Protein AF-A0A7U9XB06-F1 (afdb_monomer)

Secondary structure (DSSP, 8-state):
----THHHHHHHHHHHHHHHHHHHHHHHHHTT-HHHHHHHHHHHHHHHHHHHHHHHTHHHHHHHHHHHHHTTTPPP-------PPPTTHHHHHHHHHHHHHHHHH-TT------HHHHHHHHT-TTTTTTS----HHHHHHHTTS-----HHHHHHHHHHHHHHHIIIIIIIHHHHHHHHHHHT-TTT--THHHHHHHHHHHHHHHHHHHHHHHHHHHHHHHTT--PPP--S-GGG-SSHHHHHHHSSHHHHHHHIIIIITTTTTTSS-HHHHHHHHHHHHHHHHHHH-SSHHHHHHHHHHHHHHHHHTS-------------------

Radius of gyration: 22.52 Å; Cα contacts (8 Å, |Δi|>4): 362; chains: 1; bounding box: 65×64×56 Å

Mean predicted aligned error: 9.54 Å

Nearest PDB structures (foldseek):
  6bug-assembly1_C  TM=6.883E-01  e=8.001E-12  Streptococcus thermophilus
  7q6z-assembly1_A  TM=7.048E-01  e=6.293E-07  Homo sapiens
  7mhz-assembly1_A  TM=7.142E-01  e=4.211E-06  Homo sapiens
  7urf-assembly1_A  TM=6.067E-01  e=1.733E-05  Homo sapiens
  7q1u-assembly1_A  TM=5.828E-01  e=2.161E-05  Homo sapiens

Structure (mmCIF, N/CA/C/O backbone):
data_AF-A0A7U9XB06-F1
#
_entry.id   AF-A0A7U9XB06-F1
#
loop_
_atom_site.group_PDB
_atom_site.id
_atom_site.type_symbol
_atom_site.label_atom_id
_atom_site.label_alt_id
_atom_site.label_comp_id
_atom_site.label_asym_id
_atom_site.label_entity_id
_atom_site.label_seq_id
_atom_site.pdbx_PDB_ins_code
_atom_site.Cartn_x
_atom_site.Cartn_y
_atom_site.Cartn_z
_atom_site.occupancy
_atom_site.B_iso_or_equiv
_atom_site.auth_seq_id
_atom_site.auth_comp_id
_atom_site.auth_asym_id
_atom_site.auth_atom_id
_atom_site.pdbx_PDB_model_num
ATOM 1 N N . MET A 1 1 ? 8.109 -19.282 -7.277 1.00 36.97 1 MET A N 1
ATOM 2 C CA . MET A 1 1 ? 7.197 -18.810 -6.211 1.00 36.97 1 MET A CA 1
ATOM 3 C C . MET A 1 1 ? 6.593 -20.029 -5.532 1.00 36.97 1 MET A C 1
ATOM 5 O O . MET A 1 1 ? 5.581 -20.539 -5.990 1.00 36.97 1 MET A O 1
ATOM 9 N N . SER A 1 2 ? 7.250 -20.562 -4.506 1.00 36.69 2 SER A N 1
ATOM 10 C CA . SER A 1 2 ? 6.670 -21.624 -3.685 1.00 36.69 2 SER A CA 1
ATOM 11 C C . SER A 1 2 ? 5.747 -20.981 -2.652 1.00 36.69 2 SER A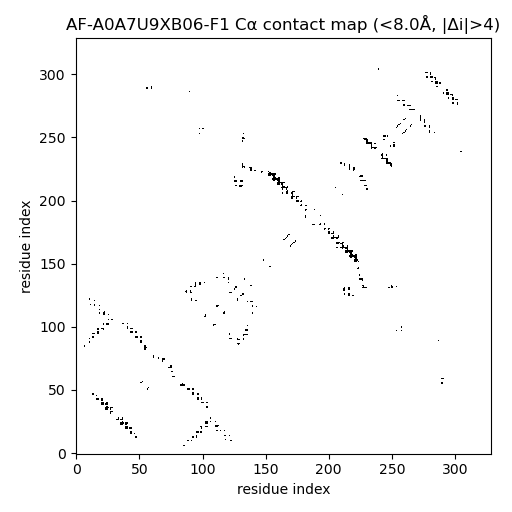 C 1
ATOM 13 O O . SER A 1 2 ? 6.157 -20.112 -1.883 1.00 36.69 2 SER A O 1
ATOM 15 N N . TRP A 1 3 ? 4.476 -21.380 -2.658 1.00 53.97 3 TRP A N 1
ATOM 16 C CA . TRP A 1 3 ? 3.570 -21.099 -1.552 1.00 53.97 3 TRP A CA 1
ATOM 17 C C . TRP A 1 3 ? 4.154 -21.753 -0.305 1.00 53.97 3 TRP A C 1
ATOM 19 O O . TRP A 1 3 ? 4.219 -22.976 -0.224 1.00 53.97 3 TRP A O 1
ATOM 29 N N . ASN A 1 4 ? 4.623 -20.946 0.643 1.00 67.56 4 ASN A N 1
ATOM 30 C CA . ASN A 1 4 ? 5.075 -21.449 1.929 1.00 67.56 4 ASN A CA 1
ATOM 31 C C . ASN A 1 4 ? 3.940 -21.243 2.942 1.00 67.56 4 ASN A C 1
ATOM 33 O O . ASN A 1 4 ? 3.665 -20.095 3.312 1.00 67.56 4 ASN A O 1
ATOM 37 N N . PRO A 1 5 ? 3.288 -22.321 3.417 1.00 73.00 5 PRO A N 1
ATOM 38 C CA . PRO A 1 5 ? 2.213 -22.235 4.405 1.00 73.00 5 PRO A CA 1
ATOM 39 C C . PRO A 1 5 ? 2.625 -21.473 5.668 1.00 73.00 5 PRO A C 1
ATOM 41 O O . PRO A 1 5 ? 1.781 -20.882 6.338 1.00 73.00 5 PRO A O 1
ATOM 44 N N . LYS A 1 6 ? 3.934 -21.410 5.962 1.00 76.69 6 LYS A N 1
ATOM 45 C CA . LYS A 1 6 ? 4.477 -20.657 7.096 1.00 76.69 6 LYS A CA 1
ATOM 46 C C . LYS A 1 6 ? 4.100 -19.168 7.061 1.00 76.69 6 LYS A C 1
ATOM 48 O O . LYS A 1 6 ? 3.916 -18.573 8.118 1.00 76.69 6 LYS A O 1
ATOM 53 N N . TYR A 1 7 ? 3.908 -18.567 5.882 1.00 79.88 7 TYR A N 1
ATOM 54 C CA . TYR A 1 7 ? 3.526 -17.152 5.772 1.00 79.88 7 TYR A CA 1
ATOM 55 C C . TYR A 1 7 ? 2.066 -16.870 6.131 1.00 79.88 7 TYR A C 1
ATOM 57 O O . TYR A 1 7 ? 1.737 -15.736 6.474 1.00 79.88 7 TYR A O 1
ATOM 65 N N . ILE A 1 8 ? 1.201 -17.888 6.137 1.00 83.56 8 ILE A N 1
ATOM 66 C CA . ILE A 1 8 ? -0.176 -17.738 6.621 1.00 83.56 8 ILE A CA 1
ATOM 67 C C . ILE A 1 8 ? -0.163 -17.379 8.108 1.00 83.56 8 ILE A C 1
ATOM 69 O O . ILE A 1 8 ? -0.910 -16.498 8.525 1.00 83.56 8 ILE A O 1
ATOM 73 N N . PHE A 1 9 ? 0.736 -17.978 8.900 1.00 87.06 9 PHE A N 1
ATOM 74 C CA . PHE A 1 9 ? 0.886 -17.632 10.316 1.00 87.06 9 PHE A CA 1
ATOM 75 C C . PHE A 1 9 ? 1.311 -16.180 10.516 1.00 87.06 9 PHE A C 1
ATOM 77 O O . PHE A 1 9 ? 0.881 -15.546 11.477 1.00 87.06 9 PHE A O 1
ATOM 84 N N . LEU A 1 10 ? 2.107 -15.627 9.599 1.00 87.88 10 LEU A N 1
ATOM 85 C CA . LEU A 1 10 ? 2.522 -14.231 9.662 1.00 87.88 10 LEU A CA 1
ATOM 86 C C . LEU A 1 10 ? 1.336 -13.286 9.449 1.00 87.88 10 LEU A C 1
ATOM 88 O O . LEU A 1 10 ? 1.111 -12.378 10.249 1.00 87.88 10 LEU A O 1
ATOM 92 N N . ILE A 1 11 ? 0.547 -13.540 8.404 1.00 90.06 11 ILE A N 1
ATOM 93 C CA . ILE A 1 11 ? -0.662 -12.766 8.111 1.00 90.06 11 ILE A CA 1
ATOM 94 C C . ILE A 1 11 ? -1.663 -12.904 9.261 1.00 90.06 11 ILE A C 1
ATOM 96 O O . ILE A 1 11 ? -2.192 -11.904 9.738 1.00 90.06 11 ILE A O 1
ATOM 100 N N . LEU A 1 12 ? -1.875 -14.124 9.762 1.00 92.44 12 LEU A N 1
ATOM 101 C CA . LEU A 1 12 ? -2.761 -14.392 10.891 1.00 92.44 12 LEU A CA 1
ATOM 102 C C . LEU A 1 12 ? -2.309 -13.656 12.158 1.00 92.44 12 LEU A C 1
ATOM 104 O O . LEU A 1 12 ? -3.141 -13.090 12.861 1.00 92.44 12 LEU A O 1
ATOM 108 N N . THR A 1 13 ? -1.002 -13.602 12.420 1.00 92.88 13 THR A N 1
ATOM 109 C CA . THR A 1 13 ? -0.436 -12.843 13.543 1.00 92.88 13 THR A CA 1
ATOM 110 C C . THR A 1 13 ? -0.746 -11.355 13.398 1.00 92.88 13 THR A C 1
ATOM 112 O O . THR A 1 13 ? -1.255 -10.747 14.340 1.00 92.88 13 THR A O 1
ATOM 115 N N . THR A 1 14 ? -0.533 -10.775 12.211 1.00 93.56 14 THR A N 1
ATOM 116 C CA . THR A 1 14 ? -0.934 -9.389 11.922 1.00 93.56 14 THR A CA 1
ATOM 117 C C . THR A 1 14 ? -2.432 -9.183 12.159 1.00 93.56 14 THR A C 1
ATOM 119 O O . THR A 1 14 ? -2.784 -8.252 12.878 1.00 93.56 14 THR A O 1
ATOM 122 N N . ILE A 1 15 ? -3.294 -10.070 11.643 1.00 95.19 15 ILE A N 1
ATOM 123 C CA . ILE A 1 15 ? -4.757 -10.011 11.810 1.00 95.19 15 ILE A CA 1
ATOM 124 C C . ILE A 1 15 ? -5.145 -10.028 13.288 1.00 95.19 15 ILE A C 1
ATOM 126 O O . ILE A 1 15 ? -5.926 -9.190 13.726 1.00 95.19 15 ILE A O 1
ATOM 130 N N . ILE A 1 16 ? -4.606 -10.967 14.067 1.00 95.94 16 ILE A N 1
ATOM 131 C CA . ILE A 1 16 ? -4.893 -11.113 15.498 1.00 95.94 16 ILE A CA 1
ATOM 132 C C . ILE A 1 16 ? -4.507 -9.834 16.242 1.00 95.94 16 ILE A C 1
ATOM 134 O O . ILE A 1 16 ? -5.328 -9.271 16.969 1.00 95.94 16 ILE A O 1
ATOM 138 N N . ILE A 1 17 ? -3.282 -9.345 16.025 1.00 95.56 17 ILE A N 1
ATOM 139 C CA . ILE A 1 17 ? -2.772 -8.139 16.683 1.00 95.56 17 ILE A CA 1
ATOM 140 C C . ILE A 1 17 ? -3.684 -6.950 16.380 1.00 95.56 17 ILE A C 1
ATOM 142 O O . ILE A 1 17 ? -4.151 -6.278 17.297 1.00 95.56 17 ILE A O 1
ATOM 146 N N . THR A 1 18 ? -3.966 -6.675 15.108 1.00 95.75 18 THR A N 1
ATOM 147 C CA . THR A 1 18 ? -4.733 -5.483 14.732 1.00 95.75 18 THR A CA 1
ATOM 148 C C . THR A 1 18 ? -6.216 -5.591 15.070 1.00 95.75 18 THR A C 1
ATOM 150 O O . THR A 1 18 ? -6.811 -4.589 15.469 1.00 95.75 18 THR A O 1
ATOM 153 N N . TYR A 1 19 ? -6.804 -6.788 15.014 1.00 96.06 19 TYR A N 1
ATOM 154 C CA . TYR A 1 19 ? -8.179 -7.039 15.443 1.00 96.06 19 TYR A CA 1
ATOM 155 C C . TYR A 1 19 ? -8.371 -6.748 16.937 1.00 96.06 19 TYR A C 1
ATOM 157 O O . TYR A 1 19 ? -9.217 -5.932 17.320 1.00 96.06 19 TYR A O 1
ATOM 165 N N . PHE A 1 20 ? -7.549 -7.362 17.796 1.00 96.12 20 PHE A N 1
ATOM 166 C CA . PHE A 1 20 ? -7.655 -7.160 19.240 1.00 96.12 20 PHE A CA 1
ATOM 167 C C . PHE A 1 20 ? -7.281 -5.736 19.646 1.00 96.12 20 PHE A C 1
ATOM 169 O O . PHE A 1 20 ? -7.958 -5.154 20.498 1.00 96.12 20 PHE A O 1
ATOM 176 N N . SER A 1 21 ? -6.277 -5.129 19.006 1.00 94.81 21 SER A N 1
ATOM 177 C CA . SER A 1 21 ? -5.962 -3.717 19.224 1.00 94.81 21 SER A CA 1
ATOM 178 C C . SER A 1 21 ? -7.114 -2.799 18.817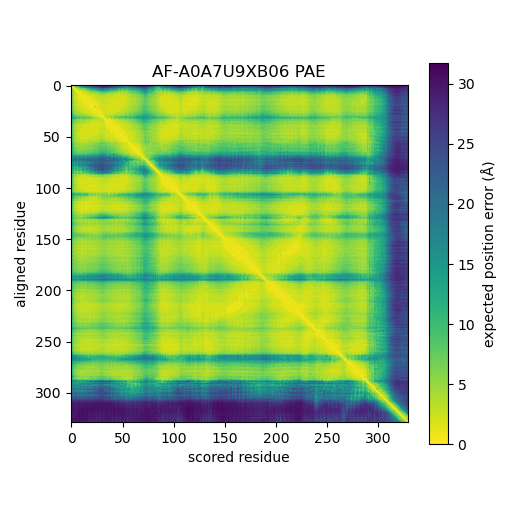 1.00 94.81 21 SER A C 1
ATOM 180 O O . SER A 1 21 ? -7.431 -1.886 19.573 1.00 94.81 21 SER A O 1
ATOM 182 N N . GLY A 1 22 ? -7.799 -3.051 17.696 1.00 93.44 22 GLY A N 1
ATOM 183 C CA . GLY A 1 22 ? -8.980 -2.280 17.290 1.00 93.44 22 GLY A CA 1
ATOM 184 C C . GLY A 1 22 ? -10.105 -2.340 18.328 1.00 93.44 22 GLY A C 1
ATOM 185 O O . GLY A 1 22 ? -10.657 -1.311 18.728 1.00 93.44 22 GLY A O 1
ATOM 186 N N . ILE A 1 23 ? -10.392 -3.533 18.856 1.00 94.31 23 ILE A N 1
ATOM 187 C CA . ILE A 1 23 ? -11.367 -3.715 19.942 1.00 94.31 23 ILE A CA 1
ATOM 188 C C . ILE A 1 23 ? -10.913 -3.008 21.228 1.00 94.31 23 ILE A C 1
ATOM 190 O O . ILE A 1 23 ? -11.734 -2.365 21.890 1.00 94.31 23 ILE A O 1
ATOM 194 N N . GLY A 1 24 ? -9.630 -3.114 21.583 1.00 93.44 24 GLY A N 1
ATOM 195 C CA . GLY A 1 24 ? -9.039 -2.463 22.753 1.00 93.44 24 GLY A CA 1
ATOM 196 C C . GLY A 1 24 ? -9.155 -0.941 22.686 1.00 93.44 24 GLY A C 1
ATOM 197 O O . GLY A 1 24 ? -9.645 -0.319 23.627 1.00 93.44 24 GLY A O 1
ATOM 198 N N . ILE A 1 25 ? -8.822 -0.349 21.536 1.00 93.44 25 ILE A N 1
ATOM 199 C CA . ILE A 1 25 ? -8.966 1.091 21.287 1.00 93.44 25 ILE A CA 1
ATOM 200 C C . ILE A 1 25 ? -10.439 1.512 21.386 1.00 93.44 25 ILE A C 1
ATOM 202 O O . ILE A 1 25 ? -10.746 2.506 22.037 1.00 93.44 25 ILE A O 1
ATOM 206 N N . SER A 1 26 ? -11.369 0.735 20.817 1.00 92.94 26 SER A N 1
ATOM 207 C CA . SER A 1 26 ? -12.813 1.004 20.925 1.00 92.94 26 SER A CA 1
ATOM 208 C C . SER A 1 26 ? -13.306 1.019 22.374 1.00 92.94 26 SER A C 1
ATOM 210 O O . SER A 1 26 ? -14.099 1.877 22.758 1.00 92.94 26 SER A O 1
ATOM 212 N N . LYS A 1 27 ? -12.844 0.072 23.201 1.00 92.25 27 LYS A N 1
ATOM 213 C CA . LYS A 1 27 ? -13.183 0.036 24.632 1.00 92.25 27 LYS A CA 1
ATOM 214 C C . LYS A 1 27 ? -12.579 1.231 25.375 1.00 92.25 27 LYS A C 1
ATOM 216 O O . LYS A 1 27 ? -13.272 1.834 26.189 1.00 92.25 27 LYS A O 1
ATOM 221 N N . ALA A 1 28 ? -11.334 1.590 25.071 1.00 91.44 28 ALA A N 1
ATOM 222 C CA . ALA A 1 28 ? -10.660 2.740 25.668 1.00 91.44 28 ALA A CA 1
ATOM 223 C C . ALA A 1 28 ? -11.357 4.068 25.325 1.00 91.44 28 ALA A C 1
ATOM 225 O O . ALA A 1 28 ? -11.505 4.913 26.205 1.00 91.44 28 ALA A O 1
ATOM 226 N N . HIS A 1 29 ? -11.860 4.216 24.091 1.00 89.00 29 HIS A N 1
ATOM 227 C CA . HIS A 1 29 ? -12.702 5.350 23.685 1.00 89.00 29 HIS A CA 1
ATOM 228 C C . HIS A 1 29 ? -13.964 5.453 24.542 1.00 89.00 29 HIS A C 1
ATOM 230 O O . HIS A 1 29 ? -14.222 6.504 25.116 1.00 89.00 29 HIS A O 1
ATOM 236 N N . LYS A 1 30 ? -14.702 4.348 24.721 1.00 88.31 30 LYS A N 1
ATOM 237 C CA . LYS A 1 30 ? -15.910 4.330 25.570 1.00 88.31 30 LYS A CA 1
ATOM 238 C C . LYS A 1 30 ? -15.631 4.687 27.033 1.00 88.31 30 LYS A C 1
ATOM 240 O O . LYS A 1 30 ? -16.496 5.246 27.692 1.00 88.31 30 LYS A O 1
ATOM 245 N N . LYS A 1 31 ? -14.441 4.354 27.538 1.00 88.81 31 LYS A N 1
ATOM 246 C CA . LYS A 1 31 ? -13.997 4.701 28.897 1.00 88.81 31 LYS A CA 1
ATOM 247 C C . LYS A 1 31 ? -13.419 6.119 29.017 1.00 88.81 31 LYS A C 1
ATOM 249 O O . LYS A 1 31 ? -13.115 6.539 30.127 1.00 88.81 31 LYS A O 1
ATOM 254 N N . GLY A 1 32 ? -13.170 6.818 27.908 1.00 88.25 32 GLY A N 1
ATOM 255 C CA . GLY A 1 32 ? -12.439 8.091 27.903 1.00 88.25 32 GLY A CA 1
ATOM 256 C C . GLY A 1 32 ? -10.952 7.978 28.281 1.00 88.25 32 GLY A C 1
ATOM 257 O O . GLY A 1 32 ? -10.307 8.990 28.555 1.00 88.25 32 GLY A O 1
ATOM 258 N N . SER A 1 33 ? -10.371 6.770 28.302 1.00 90.25 33 SER A N 1
ATOM 259 C CA . SER A 1 33 ? -8.979 6.562 28.724 1.00 90.25 33 SER A CA 1
ATOM 260 C C . SER A 1 33 ? -8.003 6.798 27.571 1.00 90.25 33 SER A C 1
ATOM 262 O O . SER A 1 33 ? -7.774 5.935 26.717 1.00 90.25 33 SER A O 1
ATOM 264 N N . ILE A 1 34 ? -7.370 7.974 27.563 1.00 90.50 34 ILE A N 1
ATOM 265 C CA . ILE A 1 34 ? -6.365 8.332 26.553 1.00 90.50 34 ILE A CA 1
ATOM 266 C C . ILE A 1 34 ? -5.111 7.447 26.621 1.00 90.50 34 ILE A C 1
ATOM 268 O O . ILE A 1 34 ? -4.485 7.188 25.591 1.00 90.50 34 ILE A O 1
ATOM 272 N N . ILE A 1 35 ? -4.746 6.972 27.817 1.00 92.00 35 ILE A N 1
ATOM 273 C CA . ILE A 1 35 ? -3.549 6.152 28.047 1.00 92.00 35 ILE A CA 1
ATOM 274 C C . ILE A 1 35 ? -3.748 4.764 27.439 1.00 92.00 35 ILE A C 1
ATOM 276 O O . ILE A 1 35 ? -2.928 4.343 26.625 1.00 92.00 35 ILE A O 1
ATOM 280 N N . GLU A 1 36 ? -4.864 4.094 27.751 1.00 91.50 36 GLU A N 1
ATOM 281 C CA . GLU A 1 36 ? -5.193 2.779 27.180 1.00 91.50 36 GLU A CA 1
ATOM 282 C C . GLU A 1 36 ? -5.272 2.855 25.649 1.00 91.50 36 GLU A C 1
ATOM 284 O O . GLU A 1 36 ? -4.692 2.031 24.941 1.00 91.50 36 GLU A O 1
ATOM 289 N N . LYS A 1 37 ? -5.922 3.899 25.121 1.00 91.81 37 LYS A N 1
ATOM 290 C CA . LYS A 1 37 ? -6.037 4.136 23.678 1.00 91.81 37 LYS A CA 1
ATOM 291 C C . LYS A 1 37 ? -4.666 4.263 23.004 1.00 91.81 37 LYS A C 1
ATOM 293 O O . LYS A 1 37 ? -4.428 3.637 21.969 1.00 91.81 37 LYS A O 1
ATOM 298 N N . LYS A 1 38 ? -3.758 5.060 23.577 1.00 92.31 38 LYS A N 1
ATOM 299 C CA . LYS A 1 38 ? -2.386 5.209 23.065 1.00 92.31 38 LYS A CA 1
ATOM 300 C C . LYS A 1 38 ? -1.597 3.913 23.182 1.00 92.31 38 LYS A C 1
ATOM 302 O O . LYS A 1 38 ? -0.876 3.582 22.245 1.00 92.31 38 LYS A O 1
ATOM 307 N N . PHE A 1 39 ? -1.747 3.183 24.283 1.00 94.38 39 PHE A N 1
ATOM 308 C CA . PHE A 1 39 ? -1.071 1.910 24.500 1.00 94.38 39 PHE A CA 1
ATOM 309 C C . PHE A 1 39 ? -1.448 0.889 23.421 1.00 94.38 39 PHE A C 1
ATOM 311 O O . PHE A 1 39 ? -0.570 0.436 22.690 1.00 94.38 39 PHE A O 1
ATOM 318 N N . PHE A 1 40 ? -2.743 0.608 23.230 1.00 94.44 40 PHE A N 1
ATOM 319 C CA . PHE A 1 40 ? -3.191 -0.368 22.229 1.00 94.44 40 PHE A CA 1
ATOM 320 C C . PHE A 1 40 ? -2.781 0.013 20.803 1.00 94.44 40 PHE A C 1
ATOM 322 O O . PHE A 1 40 ? -2.340 -0.850 20.044 1.00 94.44 40 PHE A O 1
ATOM 329 N N . ALA A 1 41 ? -2.880 1.296 20.440 1.00 93.38 41 ALA A N 1
ATOM 330 C CA . ALA A 1 41 ? -2.442 1.762 19.127 1.00 93.38 41 ALA A CA 1
ATOM 331 C C . ALA A 1 41 ? -0.923 1.631 18.949 1.00 93.38 41 ALA A C 1
ATOM 333 O O . ALA A 1 41 ? -0.469 1.145 17.915 1.00 93.38 41 ALA A O 1
ATOM 334 N N . THR A 1 42 ? -0.137 2.017 19.957 1.00 93.88 42 THR A N 1
ATOM 335 C CA . THR A 1 42 ? 1.332 1.961 19.894 1.00 93.88 42 THR A CA 1
ATOM 336 C C . THR A 1 42 ? 1.819 0.526 19.802 1.00 93.88 42 THR A C 1
ATOM 338 O O . THR A 1 42 ? 2.637 0.230 18.941 1.00 93.88 42 THR A O 1
ATOM 341 N N . VAL A 1 43 ? 1.274 -0.376 20.622 1.00 94.69 43 VAL A N 1
ATOM 342 C CA . VAL A 1 43 ? 1.604 -1.809 20.584 1.00 94.69 43 VAL A CA 1
ATOM 343 C C . VAL A 1 43 ? 1.267 -2.405 19.216 1.00 94.69 43 VAL A C 1
ATOM 345 O O . VAL A 1 43 ? 2.108 -3.063 18.612 1.00 94.69 43 VAL A O 1
ATOM 348 N N . SER A 1 44 ? 0.076 -2.119 18.681 1.00 95.19 44 SER A N 1
ATOM 349 C CA . SER A 1 44 ? -0.343 -2.601 17.359 1.00 95.19 44 SER A CA 1
ATOM 350 C C . SER A 1 44 ? 0.595 -2.143 16.243 1.00 95.19 44 SER A C 1
ATOM 352 O O . SER A 1 44 ? 1.022 -2.948 15.413 1.00 95.19 44 SER A O 1
ATOM 354 N N . ILE A 1 45 ? 0.935 -0.849 16.234 1.00 94.25 45 ILE A N 1
ATOM 355 C CA . ILE A 1 45 ? 1.831 -0.257 15.240 1.00 94.25 45 ILE A CA 1
ATOM 356 C C . ILE A 1 45 ? 3.242 -0.829 15.398 1.00 94.25 45 ILE A C 1
ATOM 358 O O . ILE A 1 45 ? 3.835 -1.253 14.410 1.00 94.25 45 ILE A O 1
ATOM 362 N N . ALA A 1 46 ? 3.762 -0.889 16.625 1.00 94.69 46 ALA A N 1
ATOM 363 C CA . ALA A 1 46 ? 5.106 -1.373 16.913 1.00 94.69 46 ALA A CA 1
ATOM 364 C C . ALA A 1 46 ? 5.290 -2.834 16.489 1.00 94.69 46 ALA A C 1
ATOM 366 O O . ALA A 1 46 ? 6.254 -3.134 15.795 1.00 94.69 46 ALA A O 1
ATOM 367 N N . LEU A 1 47 ? 4.353 -3.725 16.829 1.00 94.50 47 LEU A N 1
ATOM 368 C CA . LEU A 1 47 ? 4.448 -5.141 16.465 1.00 94.50 47 LEU A CA 1
ATOM 369 C C . LEU A 1 47 ? 4.369 -5.357 14.947 1.00 94.50 47 LEU A C 1
ATOM 371 O O . LEU A 1 47 ? 5.157 -6.117 14.391 1.00 94.50 47 LEU A O 1
ATOM 375 N N . ASN A 1 48 ? 3.472 -4.654 14.250 1.00 93.69 48 ASN A N 1
ATOM 376 C CA . ASN A 1 48 ? 3.365 -4.769 12.792 1.00 93.69 48 ASN A CA 1
ATOM 377 C C . ASN A 1 48 ? 4.585 -4.195 12.062 1.00 93.69 48 ASN A C 1
ATOM 379 O O . ASN A 1 48 ? 5.047 -4.779 11.083 1.00 93.69 48 ASN A O 1
ATOM 383 N N . LEU A 1 49 ? 5.128 -3.072 12.539 1.00 91.88 49 LEU A N 1
ATOM 384 C CA . LEU A 1 49 ? 6.361 -2.510 11.990 1.00 91.88 49 LEU A CA 1
ATOM 385 C C . LEU A 1 49 ? 7.582 -3.369 12.323 1.00 91.88 49 LEU A C 1
ATOM 387 O O . LEU A 1 49 ? 8.477 -3.459 11.492 1.00 91.88 49 LEU A O 1
ATOM 391 N N . MET A 1 50 ? 7.613 -4.027 13.484 1.00 90.69 50 MET A N 1
ATOM 392 C CA . MET A 1 50 ? 8.666 -4.975 13.855 1.00 90.69 50 MET A CA 1
ATOM 393 C C . MET A 1 50 ? 8.656 -6.198 12.936 1.00 90.69 50 MET A C 1
ATOM 395 O O . MET A 1 50 ? 9.707 -6.575 12.428 1.00 90.69 50 MET A O 1
ATOM 399 N N . ILE A 1 51 ? 7.476 -6.763 12.658 1.00 89.69 51 ILE A N 1
ATOM 400 C CA . ILE A 1 51 ? 7.311 -7.836 11.670 1.00 89.69 51 ILE A CA 1
ATOM 401 C C . ILE A 1 51 ? 7.808 -7.370 10.298 1.00 89.69 51 ILE A C 1
ATOM 403 O O . ILE A 1 51 ? 8.648 -8.024 9.686 1.00 89.69 51 ILE A O 1
ATOM 407 N N . LEU A 1 52 ? 7.344 -6.210 9.825 1.00 88.38 52 LEU A N 1
ATOM 408 C CA . LEU A 1 52 ? 7.787 -5.671 8.540 1.00 88.38 52 LEU A CA 1
ATOM 409 C C . LEU A 1 52 ? 9.307 -5.454 8.513 1.00 88.38 52 LEU A C 1
ATOM 411 O O . LEU A 1 52 ? 9.944 -5.764 7.514 1.00 88.38 52 LEU A O 1
ATOM 415 N N . PHE A 1 53 ? 9.890 -4.952 9.603 1.00 86.50 53 PHE A N 1
ATOM 416 C CA . PHE A 1 53 ? 11.325 -4.719 9.714 1.00 86.50 53 PHE A CA 1
ATOM 417 C C . PHE A 1 53 ? 12.134 -6.006 9.669 1.00 86.50 53 PHE A C 1
ATOM 419 O O . PHE A 1 53 ? 13.074 -6.088 8.883 1.00 86.50 53 PHE A O 1
ATOM 426 N N . PHE A 1 54 ? 11.736 -7.014 10.440 1.00 85.88 54 PHE A N 1
ATOM 427 C CA . PHE A 1 54 ? 12.419 -8.300 10.475 1.00 85.88 54 PHE A CA 1
ATOM 428 C C . PHE A 1 54 ? 12.458 -8.966 9.095 1.00 85.88 54 PHE A C 1
ATOM 430 O O . PHE A 1 54 ? 13.509 -9.410 8.659 1.00 85.88 54 PHE A O 1
ATOM 437 N N . PHE A 1 55 ? 11.340 -8.985 8.368 1.00 82.88 55 PHE A N 1
ATOM 438 C CA . PHE A 1 55 ? 11.297 -9.661 7.069 1.00 82.88 55 PHE A CA 1
ATOM 439 C C . PHE A 1 55 ? 11.861 -8.821 5.917 1.00 82.88 55 PHE A C 1
ATOM 441 O O . PHE A 1 55 ? 12.303 -9.391 4.929 1.00 82.88 55 PHE A O 1
ATOM 448 N N . LYS A 1 56 ? 11.815 -7.482 5.995 1.00 81.06 56 LYS A N 1
ATOM 449 C CA . LYS A 1 56 ? 12.146 -6.603 4.858 1.00 81.06 56 LYS A CA 1
ATOM 450 C C . LYS A 1 56 ? 13.444 -5.821 4.991 1.00 81.06 56 LYS A C 1
ATOM 452 O O . LYS A 1 56 ? 14.056 -5.505 3.975 1.00 81.06 56 LYS A O 1
ATOM 457 N N . TYR A 1 57 ? 13.824 -5.446 6.206 1.00 81.62 57 TYR A N 1
ATOM 458 C CA . TYR A 1 57 ? 14.940 -4.530 6.450 1.00 81.62 57 TYR A CA 1
ATOM 459 C C . TYR A 1 57 ? 16.074 -5.168 7.253 1.00 81.62 57 TYR A C 1
ATOM 461 O O . TYR A 1 57 ? 17.110 -4.527 7.392 1.00 81.62 57 TYR A O 1
ATOM 469 N N . PHE A 1 58 ? 15.904 -6.391 7.767 1.00 81.25 58 PHE A N 1
ATOM 470 C CA . PHE A 1 58 ? 16.908 -7.049 8.600 1.00 81.25 58 PHE A CA 1
ATOM 471 C C . PHE A 1 58 ? 18.235 -7.238 7.861 1.00 81.25 58 PHE A C 1
ATOM 473 O O . PHE A 1 58 ? 19.247 -6.725 8.330 1.00 81.25 58 PHE A O 1
ATOM 480 N N . ASP A 1 59 ? 18.223 -7.845 6.672 1.00 78.38 59 ASP A N 1
ATOM 481 C CA . ASP A 1 59 ? 19.448 -8.061 5.885 1.00 78.38 59 ASP A CA 1
ATOM 482 C C . ASP A 1 59 ? 20.123 -6.739 5.517 1.00 78.38 59 ASP A C 1
ATOM 484 O O . ASP A 1 59 ? 21.320 -6.564 5.712 1.00 78.38 59 ASP A O 1
ATOM 488 N N . PHE A 1 60 ? 19.340 -5.744 5.096 1.00 77.06 60 PHE A N 1
ATOM 489 C CA . PHE A 1 60 ? 19.858 -4.406 4.813 1.00 77.06 60 PHE A CA 1
ATOM 490 C C . PHE A 1 60 ? 20.480 -3.730 6.045 1.00 77.06 60 PHE A C 1
ATOM 492 O O . PHE A 1 60 ? 21.479 -3.013 5.925 1.00 77.06 60 PHE A O 1
ATOM 499 N N . ALA A 1 61 ? 19.895 -3.924 7.229 1.00 80.38 61 ALA A N 1
ATOM 500 C CA . ALA A 1 61 ? 20.423 -3.388 8.476 1.00 80.38 61 ALA A CA 1
ATOM 501 C C . ALA A 1 61 ? 21.741 -4.075 8.852 1.00 80.38 61 ALA A C 1
ATOM 503 O O . ALA A 1 61 ? 22.700 -3.384 9.193 1.00 80.38 61 ALA A O 1
ATOM 504 N N . ILE A 1 62 ? 21.810 -5.403 8.729 1.00 80.81 62 ILE A N 1
ATOM 505 C CA . ILE A 1 62 ? 23.031 -6.184 8.952 1.00 80.81 62 ILE A CA 1
ATOM 506 C C . ILE A 1 62 ? 24.122 -5.778 7.960 1.00 80.81 62 ILE A C 1
ATOM 508 O O . ILE A 1 62 ? 25.228 -5.463 8.387 1.00 80.81 62 ILE A O 1
ATOM 512 N N . ASP A 1 63 ? 23.810 -5.670 6.669 1.00 78.00 63 ASP A N 1
ATOM 513 C CA . ASP A 1 63 ? 24.749 -5.209 5.642 1.00 78.00 63 ASP A CA 1
ATOM 514 C C . ASP A 1 63 ? 25.277 -3.803 5.932 1.00 78.00 63 ASP A C 1
ATOM 516 O O . ASP A 1 63 ? 26.466 -3.523 5.769 1.00 78.00 63 ASP A O 1
ATOM 520 N N . SER A 1 64 ? 24.403 -2.900 6.381 1.00 80.19 64 SER A N 1
ATOM 521 C CA . SER A 1 64 ? 24.792 -1.533 6.731 1.00 80.19 64 SER A CA 1
ATOM 522 C C . SER A 1 64 ? 25.707 -1.504 7.958 1.00 80.19 64 SER A C 1
ATOM 524 O O . SER A 1 64 ? 26.711 -0.794 7.946 1.00 80.19 64 SER A O 1
ATOM 526 N N . ILE A 1 65 ? 25.407 -2.309 8.984 1.00 82.56 65 ILE A N 1
ATOM 527 C CA . ILE A 1 65 ? 26.249 -2.451 10.178 1.00 82.56 65 ILE A CA 1
ATOM 528 C C . ILE A 1 65 ? 27.597 -3.073 9.806 1.00 82.56 65 ILE A C 1
ATOM 530 O O . ILE A 1 65 ? 28.631 -2.542 10.196 1.00 82.56 65 ILE A O 1
ATOM 534 N N . ASN A 1 66 ? 27.607 -4.137 9.004 1.00 83.12 66 ASN A N 1
ATOM 535 C CA . ASN A 1 66 ? 28.828 -4.796 8.549 1.00 83.12 66 ASN A CA 1
ATOM 536 C C . ASN A 1 66 ? 29.729 -3.841 7.766 1.00 83.12 66 ASN A C 1
ATOM 538 O O . ASN A 1 66 ? 30.925 -3.802 8.028 1.00 83.12 66 ASN A O 1
ATOM 542 N N . ARG A 1 67 ? 29.175 -3.008 6.875 1.00 78.69 67 ARG A N 1
ATOM 543 C CA . ARG A 1 67 ? 29.955 -1.965 6.184 1.00 78.69 67 ARG A CA 1
ATOM 544 C C . ARG A 1 67 ? 30.580 -0.970 7.159 1.00 78.69 67 ARG A C 1
ATOM 546 O O . ARG A 1 67 ? 31.729 -0.592 6.971 1.00 78.69 67 ARG A O 1
ATOM 553 N N . SER A 1 68 ? 29.862 -0.561 8.205 1.00 78.94 68 SER A N 1
ATOM 554 C CA . SER A 1 68 ? 30.415 0.329 9.235 1.00 78.94 68 SER A CA 1
ATOM 555 C C . SER A 1 68 ? 31.466 -0.356 10.116 1.00 78.94 68 SER A C 1
ATOM 557 O O . SER A 1 68 ? 32.464 0.271 10.455 1.00 78.94 68 SER A O 1
ATOM 559 N N . LEU A 1 69 ? 31.281 -1.634 10.457 1.00 78.94 69 LEU A N 1
ATOM 560 C CA . LEU A 1 69 ? 32.237 -2.420 11.245 1.00 78.94 69 LEU A CA 1
ATOM 561 C C . LEU A 1 69 ? 33.519 -2.734 10.459 1.00 78.94 69 LEU A C 1
ATOM 563 O O . LEU A 1 69 ? 34.594 -2.714 11.051 1.00 78.94 69 LEU A O 1
ATOM 567 N N . GLN A 1 70 ? 33.426 -2.936 9.138 1.00 76.69 70 GLN A N 1
ATOM 568 C CA . GLN A 1 70 ? 34.587 -3.071 8.242 1.00 76.69 70 GLN A CA 1
ATOM 569 C C . GLN A 1 70 ? 35.459 -1.814 8.222 1.00 76.69 70 GLN A C 1
ATOM 571 O O . GLN A 1 70 ? 36.670 -1.920 8.087 1.00 76.69 70 GLN A O 1
ATOM 576 N N . MET A 1 71 ? 34.871 -0.626 8.397 1.00 72.31 71 MET A N 1
ATOM 577 C CA . MET A 1 71 ? 35.645 0.617 8.514 1.00 72.31 71 MET A CA 1
ATOM 578 C C . MET A 1 71 ? 36.391 0.732 9.855 1.00 72.31 71 MET A C 1
ATOM 580 O O . MET A 1 71 ? 37.230 1.616 9.995 1.00 72.31 71 MET A O 1
ATOM 584 N N . GLY A 1 72 ? 36.082 -0.126 10.836 1.00 74.50 72 GLY A N 1
ATOM 585 C CA . GLY A 1 72 ? 36.668 -0.117 12.179 1.00 74.50 72 GLY A CA 1
ATOM 586 C C . GLY A 1 72 ? 37.369 -1.415 12.598 1.00 74.50 72 GLY A C 1
ATOM 587 O O . GLY A 1 72 ? 37.589 -1.585 13.791 1.00 74.50 72 GLY A O 1
ATOM 588 N N . ASP A 1 73 ? 37.682 -2.331 11.669 1.00 71.31 73 ASP A N 1
ATOM 589 C CA . ASP A 1 73 ? 38.337 -3.634 11.930 1.00 71.31 73 ASP A CA 1
ATOM 590 C C . ASP A 1 73 ? 37.629 -4.544 12.965 1.00 71.31 73 ASP A C 1
ATOM 592 O O . ASP A 1 73 ? 38.231 -5.409 13.607 1.00 71.31 73 ASP A O 1
ATOM 596 N N . PHE A 1 74 ? 36.311 -4.401 13.125 1.00 74.50 74 PHE A N 1
ATOM 597 C CA . PHE A 1 74 ? 35.525 -5.251 14.025 1.00 74.50 74 PHE A CA 1
ATOM 598 C C . PHE A 1 74 ? 35.030 -6.536 13.336 1.00 74.50 74 PHE A C 1
ATOM 600 O O . PHE A 1 74 ? 34.805 -6.576 12.125 1.00 74.50 74 PHE A O 1
ATOM 607 N N . LYS A 1 75 ? 34.799 -7.604 14.122 1.00 72.69 75 LYS A N 1
ATOM 608 C CA . LYS A 1 75 ? 34.219 -8.868 13.625 1.00 72.69 75 LYS A CA 1
ATOM 609 C C . LYS A 1 75 ? 32.843 -8.635 12.992 1.00 72.69 75 LYS A C 1
ATOM 611 O O . LYS A 1 75 ? 31.972 -8.016 13.600 1.00 72.69 75 LYS A O 1
ATOM 616 N N . LEU A 1 76 ? 32.648 -9.197 11.802 1.00 73.25 76 LEU A N 1
ATOM 617 C CA . LEU A 1 76 ? 31.400 -9.099 11.048 1.00 73.25 76 LEU A CA 1
ATOM 618 C C . LEU A 1 76 ? 30.289 -9.934 11.682 1.00 73.25 76 LEU A C 1
ATOM 620 O O . LEU A 1 76 ? 30.513 -11.054 12.149 1.00 73.25 76 LEU A O 1
ATOM 624 N N . LEU A 1 77 ? 29.077 -9.392 11.647 1.00 71.81 77 LEU A N 1
ATOM 625 C CA . LEU A 1 77 ? 27.864 -10.102 12.013 1.00 71.81 77 LEU A CA 1
ATOM 626 C C . LEU A 1 77 ? 27.350 -10.824 10.766 1.00 71.81 77 LEU A C 1
ATOM 628 O O . LEU A 1 77 ? 26.836 -10.184 9.857 1.00 71.81 77 LEU A O 1
ATOM 632 N N . ASN A 1 78 ? 27.441 -12.154 10.734 1.00 63.22 78 ASN A N 1
ATOM 633 C CA . ASN A 1 78 ? 26.881 -12.970 9.649 1.00 63.22 78 ASN A CA 1
ATOM 634 C C . ASN A 1 78 ? 25.728 -13.861 10.147 1.00 63.22 78 ASN A C 1
ATOM 636 O O . ASN A 1 78 ? 25.857 -15.087 10.142 1.00 63.22 78 ASN A O 1
ATOM 640 N N . PRO A 1 79 ? 24.604 -13.295 10.624 1.00 65.31 79 PRO A N 1
ATOM 641 C CA . PRO A 1 79 ? 23.418 -14.092 10.887 1.00 65.31 79 PRO A CA 1
ATOM 642 C C . PRO A 1 79 ? 22.824 -14.571 9.552 1.00 65.31 79 PRO A C 1
ATOM 644 O O . PRO A 1 79 ? 22.320 -13.773 8.768 1.00 65.31 79 PRO A O 1
ATOM 647 N N . THR A 1 80 ? 22.876 -15.874 9.274 1.00 54.03 80 THR A N 1
ATOM 648 C CA . THR A 1 80 ? 22.253 -16.460 8.076 1.00 54.03 80 THR A CA 1
ATOM 649 C C . THR A 1 80 ? 20.768 -16.701 8.324 1.00 54.03 80 THR A C 1
ATOM 651 O O . THR A 1 80 ? 20.364 -17.788 8.739 1.00 54.03 80 THR A O 1
ATOM 654 N N . PHE A 1 81 ? 19.947 -15.682 8.081 1.00 60.56 81 PHE A N 1
ATOM 655 C CA . PHE A 1 81 ? 18.497 -15.835 7.993 1.00 60.56 81 PHE A CA 1
ATOM 656 C C . PHE A 1 81 ? 18.084 -15.847 6.523 1.00 60.56 81 PHE A C 1
ATOM 658 O O . PHE A 1 81 ? 17.770 -14.814 5.951 1.00 60.56 81 PHE A O 1
ATOM 665 N N . ASP A 1 82 ? 18.052 -17.031 5.909 1.00 54.09 82 ASP A N 1
ATOM 666 C CA . ASP A 1 82 ? 17.470 -17.211 4.571 1.00 54.09 82 ASP A CA 1
ATOM 667 C C . ASP A 1 82 ? 15.935 -17.240 4.673 1.00 54.09 82 ASP A C 1
ATOM 669 O O . ASP A 1 82 ? 15.265 -18.268 4.536 1.00 54.09 82 ASP A O 1
ATOM 673 N N . VAL A 1 83 ? 15.364 -16.104 5.072 1.00 59.97 83 VAL A N 1
ATOM 674 C CA . VAL A 1 83 ? 13.923 -15.941 5.219 1.00 59.97 83 VAL A CA 1
ATOM 675 C C . VAL A 1 83 ? 13.403 -15.286 3.953 1.00 59.97 83 VAL A C 1
ATOM 677 O O . VAL A 1 83 ? 13.441 -14.071 3.789 1.00 59.97 83 VAL A O 1
ATOM 680 N N . LEU A 1 84 ? 12.866 -16.109 3.053 1.00 62.66 84 LEU A N 1
ATOM 681 C CA . LEU A 1 84 ? 12.211 -15.622 1.846 1.00 62.66 84 LEU A CA 1
ATOM 682 C C . LEU A 1 84 ? 11.107 -14.606 2.218 1.00 62.66 84 LEU A C 1
ATOM 684 O O . LEU A 1 84 ? 10.286 -14.837 3.113 1.00 62.66 84 LEU A O 1
ATOM 688 N N . LEU A 1 85 ? 11.106 -13.466 1.528 1.00 68.19 85 LEU A N 1
ATOM 689 C CA . LEU A 1 85 ? 10.152 -12.378 1.729 1.00 68.19 85 LEU A CA 1
ATOM 690 C C . LEU A 1 85 ? 8.710 -12.848 1.455 1.00 68.19 85 LEU A C 1
ATOM 692 O O . LEU A 1 85 ? 8.415 -13.281 0.336 1.00 68.19 85 LEU A O 1
ATOM 696 N N . PRO A 1 86 ? 7.783 -12.727 2.425 1.00 70.12 86 PRO A N 1
ATOM 697 C CA . PRO A 1 86 ? 6.386 -13.058 2.205 1.00 70.12 86 PRO A CA 1
ATOM 698 C C . PRO A 1 86 ? 5.786 -12.105 1.173 1.00 70.12 86 PRO A C 1
ATOM 700 O O . PRO A 1 86 ? 5.810 -10.878 1.330 1.00 70.12 86 PRO A O 1
ATOM 703 N N . VAL A 1 87 ? 5.216 -12.676 0.118 1.00 74.62 87 VAL A N 1
ATOM 704 C CA . VAL A 1 87 ? 4.528 -11.911 -0.923 1.00 74.62 87 VAL A CA 1
ATOM 705 C C . VAL A 1 87 ? 3.391 -11.102 -0.283 1.00 74.62 87 VAL A C 1
ATOM 707 O O . VAL A 1 87 ? 2.586 -11.640 0.473 1.00 74.62 87 VAL A O 1
ATOM 710 N N . GLY A 1 88 ? 3.336 -9.798 -0.563 1.00 81.56 88 GLY A N 1
ATOM 711 C CA . GLY A 1 88 ? 2.277 -8.913 -0.065 1.00 81.56 88 GLY A CA 1
ATOM 712 C C . GLY A 1 88 ? 2.479 -8.345 1.348 1.00 81.56 88 GLY A C 1
ATOM 713 O O . GLY A 1 88 ? 1.662 -7.520 1.755 1.00 81.56 88 GLY A O 1
ATOM 714 N N . ILE A 1 89 ? 3.569 -8.674 2.071 1.00 86.69 89 ILE A N 1
ATOM 715 C CA . ILE A 1 89 ? 3.809 -8.180 3.452 1.00 86.69 89 ILE A CA 1
ATOM 716 C C . ILE A 1 89 ? 3.633 -6.681 3.612 1.00 86.69 89 ILE A C 1
ATOM 718 O O . ILE A 1 89 ? 2.966 -6.202 4.522 1.00 86.69 89 ILE A O 1
ATOM 722 N N . SER A 1 90 ? 4.162 -5.920 2.666 1.00 87.44 90 SER A N 1
ATOM 723 C CA . SER A 1 90 ? 4.071 -4.466 2.710 1.00 87.44 90 SER A CA 1
ATOM 724 C C . SER A 1 90 ? 2.635 -3.952 2.545 1.00 87.44 90 SER A C 1
ATOM 726 O O . SER A 1 90 ? 2.277 -2.959 3.175 1.00 87.44 90 SER A O 1
ATOM 728 N N . PHE A 1 91 ? 1.815 -4.623 1.732 1.00 88.69 91 PHE A N 1
ATOM 729 C CA . PHE A 1 91 ? 0.445 -4.210 1.428 1.00 88.69 91 PHE A CA 1
ATOM 730 C C . PHE A 1 91 ? -0.496 -4.532 2.588 1.00 88.69 91 PHE A C 1
ATOM 732 O O . PHE A 1 91 ? -1.136 -3.619 3.118 1.00 88.69 91 PHE A O 1
ATOM 739 N N . TYR A 1 92 ? -0.520 -5.786 3.058 1.00 89.81 92 TYR A N 1
ATOM 740 C CA . TYR A 1 92 ? -1.410 -6.158 4.159 1.00 89.81 92 TYR A CA 1
ATOM 741 C C . TYR A 1 92 ? -1.004 -5.492 5.480 1.00 89.81 92 TYR A C 1
ATOM 743 O O . TYR A 1 92 ? -1.877 -5.122 6.263 1.00 89.81 92 TYR A O 1
ATOM 751 N N . THR A 1 93 ? 0.293 -5.241 5.725 1.00 91.81 93 THR A N 1
ATOM 752 C CA . THR A 1 93 ? 0.726 -4.463 6.897 1.00 91.81 93 THR A CA 1
ATOM 753 C C . THR A 1 93 ? 0.206 -3.029 6.822 1.00 91.81 93 THR A C 1
ATOM 755 O O . THR A 1 93 ? -0.307 -2.514 7.812 1.00 91.81 93 THR A O 1
ATOM 758 N N . PHE A 1 94 ? 0.273 -2.371 5.661 1.00 91.75 94 PHE A N 1
ATOM 759 C CA . PHE A 1 94 ? -0.241 -1.004 5.505 1.00 91.75 94 PHE A CA 1
ATOM 760 C C . PHE A 1 94 ? -1.760 -0.944 5.655 1.00 91.75 94 PHE A C 1
ATOM 762 O O . PHE A 1 94 ? -2.292 -0.014 6.269 1.00 91.75 94 PHE A O 1
ATOM 769 N N . GLN A 1 95 ? -2.466 -1.947 5.145 1.00 92.50 95 GLN A N 1
ATOM 770 C CA . GLN A 1 95 ? -3.907 -2.072 5.304 1.00 92.50 95 GLN A CA 1
ATOM 771 C C . GLN A 1 95 ? -4.297 -2.280 6.781 1.00 92.50 95 GLN A C 1
ATOM 773 O O . GLN A 1 95 ? -5.164 -1.573 7.301 1.00 92.50 95 GLN A O 1
ATOM 778 N N . ALA A 1 96 ? -3.599 -3.171 7.490 1.00 93.06 96 ALA A N 1
ATOM 779 C CA . ALA A 1 96 ? -3.819 -3.442 8.910 1.00 93.06 96 ALA A CA 1
ATOM 780 C C . ALA A 1 96 ? -3.497 -2.219 9.794 1.00 93.06 96 ALA A C 1
ATOM 782 O O . ALA A 1 96 ? -4.277 -1.864 10.680 1.00 93.06 96 ALA A O 1
ATOM 783 N N . LEU A 1 97 ? -2.403 -1.507 9.501 1.00 93.69 97 LEU A N 1
ATOM 784 C CA . LEU A 1 97 ? -2.051 -0.248 10.166 1.00 93.69 97 LEU A CA 1
ATOM 785 C C . LEU A 1 97 ? -3.089 0.852 9.911 1.00 93.69 97 LEU A C 1
ATOM 787 O O . LEU A 1 97 ? -3.411 1.596 10.838 1.00 93.69 97 LEU A O 1
ATOM 791 N N . SER A 1 98 ? -3.634 0.943 8.689 1.00 92.38 98 SER A N 1
ATOM 792 C CA . SER A 1 98 ? -4.700 1.906 8.367 1.00 92.38 98 SER A CA 1
ATOM 793 C C . SER A 1 98 ? -5.892 1.710 9.291 1.00 92.38 98 SER A C 1
ATOM 795 O O . SER A 1 98 ? -6.347 2.671 9.899 1.00 92.38 98 SER A O 1
ATOM 797 N N . TYR A 1 99 ? -6.340 0.461 9.459 1.00 94.19 99 TYR A N 1
ATOM 798 C CA . TYR A 1 99 ? -7.448 0.122 10.348 1.00 94.19 99 TYR A CA 1
ATOM 799 C C . TYR A 1 99 ? -7.182 0.563 11.792 1.00 94.19 99 TYR A C 1
ATOM 801 O O . TYR A 1 99 ? -7.983 1.301 12.361 1.00 94.19 99 TYR A O 1
ATOM 809 N N . THR A 1 100 ? -6.036 0.190 12.375 1.00 93.75 100 THR A N 1
ATOM 810 C CA . THR A 1 100 ? -5.687 0.599 13.747 1.00 93.75 100 THR A CA 1
ATOM 811 C C . THR A 1 100 ? -5.678 2.123 13.893 1.00 93.75 100 THR A C 1
ATOM 813 O O . THR A 1 100 ? -6.190 2.664 14.876 1.00 93.75 100 THR A O 1
ATOM 816 N N . MET A 1 101 ? -5.104 2.838 12.922 1.00 92.88 101 MET A N 1
ATOM 817 C CA . MET A 1 101 ? -5.030 4.298 12.963 1.00 92.88 101 MET A CA 1
ATOM 818 C C . MET A 1 101 ? -6.392 4.967 12.740 1.00 92.88 101 MET A C 1
ATOM 820 O O . MET A 1 101 ? -6.650 5.995 13.365 1.00 92.88 101 MET A O 1
ATOM 824 N N . ASP A 1 102 ? -7.261 4.398 11.905 1.00 92.38 102 ASP A N 1
ATOM 825 C CA . ASP A 1 102 ? -8.631 4.877 11.696 1.00 92.38 102 ASP A CA 1
ATOM 826 C C . ASP A 1 102 ? -9.443 4.765 12.986 1.00 92.38 102 ASP A C 1
ATOM 828 O O . ASP A 1 102 ? -10.006 5.759 13.441 1.00 92.38 102 ASP A O 1
ATOM 832 N N . VAL A 1 103 ? -9.400 3.598 13.636 1.00 92.31 103 VAL A N 1
ATOM 833 C CA . VAL A 1 103 ? -10.055 3.355 14.929 1.00 92.31 103 VAL A CA 1
ATOM 834 C C . VAL A 1 103 ? -9.492 4.273 16.022 1.00 92.31 103 VAL A C 1
ATOM 836 O O . VAL A 1 103 ? -10.228 4.776 16.868 1.00 92.31 103 VAL A O 1
ATOM 839 N N . TYR A 1 104 ? -8.180 4.525 16.025 1.00 91.88 104 TYR A N 1
ATOM 840 C CA . TYR A 1 104 ? -7.553 5.431 16.991 1.00 91.88 104 TYR A CA 1
ATOM 841 C C . TYR A 1 104 ? -7.997 6.888 16.811 1.00 91.88 104 TYR A C 1
ATOM 843 O O . TYR A 1 104 ? -8.218 7.593 17.802 1.00 91.88 104 TYR A O 1
ATOM 851 N N . ARG A 1 105 ? -8.093 7.368 15.568 1.00 88.00 105 ARG A N 1
ATOM 852 C CA . ARG A 1 105 ? -8.358 8.785 15.272 1.00 88.00 105 ARG A CA 1
ATOM 853 C C . ARG A 1 105 ? -9.827 9.151 15.348 1.00 88.00 105 ARG A C 1
ATOM 855 O O . ARG A 1 105 ? -10.128 10.261 15.770 1.00 88.00 105 ARG A O 1
ATOM 862 N N . ASP A 1 106 ? -10.697 8.257 14.908 1.00 84.50 106 ASP A N 1
ATOM 863 C CA . ASP A 1 106 ? -12.111 8.536 14.722 1.00 84.50 106 ASP A CA 1
ATOM 864 C C . ASP A 1 106 ? -12.930 7.751 15.748 1.00 84.50 106 ASP A C 1
ATOM 866 O O . ASP A 1 106 ? -13.037 6.528 15.689 1.00 84.50 106 ASP A O 1
ATOM 870 N N . GLU A 1 107 ? -13.487 8.474 16.716 1.00 74.88 107 GLU A N 1
ATOM 871 C CA . GLU A 1 107 ? -14.343 7.916 17.770 1.00 74.88 107 GLU A CA 1
ATOM 872 C C . GLU A 1 107 ? -15.615 7.271 17.210 1.00 74.88 107 GLU A C 1
ATOM 874 O O . GLU A 1 107 ? -16.117 6.303 17.781 1.00 74.88 107 GLU A O 1
ATOM 879 N N . ASN A 1 108 ? -16.096 7.752 16.059 1.00 78.06 108 ASN A N 1
ATOM 880 C CA . ASN A 1 108 ? -17.297 7.245 15.400 1.00 78.06 108 ASN A CA 1
ATOM 881 C C . ASN A 1 108 ? -17.000 6.077 14.451 1.00 78.06 108 ASN A C 1
ATOM 883 O O . ASN A 1 108 ? -17.910 5.552 13.803 1.00 78.06 108 ASN A O 1
ATOM 887 N N . PHE A 1 109 ? -15.739 5.653 14.347 1.00 85.25 109 PHE A N 1
ATOM 888 C CA . PHE A 1 109 ? -15.373 4.532 13.501 1.00 85.25 109 PHE A CA 1
ATOM 889 C C . PHE A 1 109 ? -16.013 3.234 14.012 1.00 85.25 109 PHE A C 1
ATOM 891 O O . PHE A 1 109 ? -15.776 2.788 15.140 1.00 85.25 109 PHE A O 1
ATOM 898 N N . LYS A 1 110 ? -16.799 2.578 13.152 1.00 86.56 110 LYS A N 1
ATOM 899 C CA . LYS A 1 110 ? -17.411 1.279 13.450 1.00 86.56 110 LYS A CA 1
ATOM 900 C C . LYS A 1 110 ? -16.342 0.186 13.436 1.00 86.56 110 LYS A C 1
ATOM 902 O O . LYS A 1 110 ? -15.956 -0.324 12.390 1.00 86.56 110 LYS A O 1
ATOM 907 N N . VAL A 1 111 ? -15.852 -0.161 14.622 1.00 91.25 111 VAL A N 1
ATOM 908 C CA . VAL A 1 111 ? -14.879 -1.245 14.807 1.00 91.25 111 VAL A CA 1
ATOM 909 C C . VAL A 1 111 ? -15.512 -2.583 14.448 1.00 91.25 111 VAL A C 1
ATOM 911 O O . VAL A 1 111 ? -16.520 -2.963 15.040 1.00 91.25 111 VAL A O 1
ATOM 914 N N . GLU A 1 112 ? -14.888 -3.303 13.517 1.00 93.38 112 GLU A N 1
ATOM 915 C CA . GLU A 1 112 ? -15.273 -4.671 13.161 1.00 93.38 112 GLU A CA 1
ATOM 916 C C . GLU A 1 112 ? -15.174 -5.617 14.374 1.00 93.38 112 GLU A C 1
ATOM 918 O O . GLU A 1 112 ? -14.151 -5.664 15.058 1.00 93.38 112 GLU A O 1
ATOM 923 N N . ARG A 1 113 ? -16.253 -6.358 14.650 1.00 91.81 113 ARG A N 1
ATOM 924 C CA . ARG A 1 113 ? -16.388 -7.286 15.791 1.00 91.81 113 ARG A CA 1
ATOM 925 C C . ARG A 1 113 ? -16.454 -8.748 15.357 1.00 91.81 113 ARG A C 1
ATOM 927 O O . ARG A 1 113 ? -16.449 -9.630 16.209 1.00 91.81 113 ARG A O 1
ATOM 934 N N . HIS A 1 114 ? -16.545 -9.006 14.058 1.00 94.50 114 HIS A N 1
ATOM 935 C CA . HIS A 1 114 ? -16.551 -10.334 13.482 1.00 94.50 114 HIS A CA 1
ATOM 936 C C . HIS A 1 114 ? -15.161 -10.664 12.933 1.00 94.50 114 HIS A C 1
ATOM 938 O O . HIS A 1 114 ? -14.754 -10.166 11.878 1.00 94.50 114 HIS A O 1
ATOM 944 N N . PHE A 1 115 ? -14.442 -11.547 13.631 1.00 94.94 115 PHE A N 1
ATOM 945 C CA . PHE A 1 115 ? -13.074 -11.935 13.273 1.00 94.94 115 PHE A CA 1
ATOM 946 C C . PHE A 1 115 ? -12.956 -12.398 11.816 1.00 94.94 115 PHE A C 1
ATOM 948 O O . PHE A 1 115 ? -12.046 -11.970 11.119 1.00 94.94 115 PHE A O 1
ATOM 955 N N . GLY A 1 116 ? -13.912 -13.189 11.313 1.00 94.88 116 GLY A N 1
ATOM 956 C CA . GLY A 1 116 ? -13.879 -13.675 9.929 1.00 94.88 116 GLY A CA 1
ATOM 957 C C . GLY A 1 116 ? -14.001 -12.571 8.871 1.00 94.88 116 GLY A C 1
ATOM 958 O O . GLY A 1 116 ? -13.367 -12.657 7.825 1.00 94.88 116 GLY A O 1
ATOM 959 N N . ARG A 1 117 ? -14.750 -11.493 9.152 1.00 94.06 117 ARG A N 1
ATOM 960 C CA . ARG A 1 117 ? -14.886 -10.358 8.217 1.00 94.06 117 ARG A CA 1
ATOM 961 C C . ARG A 1 117 ? -13.630 -9.504 8.239 1.00 94.06 117 ARG A C 1
ATOM 963 O O . ARG A 1 117 ? -13.158 -9.060 7.198 1.00 94.06 117 ARG A O 1
ATOM 970 N N . TYR A 1 118 ? -13.056 -9.328 9.426 1.00 95.12 118 TYR A N 1
ATOM 971 C CA . TYR A 1 118 ? -11.776 -8.655 9.567 1.00 95.12 118 TYR A CA 1
ATOM 972 C C . TYR A 1 118 ? -10.630 -9.434 8.908 1.00 95.12 118 TYR A C 1
ATOM 974 O O . TYR A 1 118 ? -9.793 -8.848 8.226 1.00 95.12 118 TYR A O 1
ATOM 982 N N . ALA A 1 119 ? -10.608 -10.757 9.063 1.00 94.75 119 ALA A N 1
ATOM 983 C CA . ALA A 1 119 ? -9.655 -11.611 8.374 1.00 94.75 119 ALA A CA 1
ATOM 984 C C . ALA A 1 119 ? -9.813 -11.466 6.855 1.00 94.75 119 ALA A C 1
ATOM 986 O O . ALA A 1 119 ? -8.827 -11.163 6.194 1.00 94.75 119 ALA A O 1
ATOM 987 N N . LEU A 1 120 ? -11.046 -11.551 6.333 1.00 93.81 120 LEU A N 1
ATOM 988 C CA . LEU A 1 120 ? -11.350 -11.342 4.913 1.00 93.81 120 LEU A CA 1
ATOM 989 C C . LEU A 1 120 ? -10.896 -9.970 4.403 1.00 93.81 120 LEU A C 1
ATOM 991 O O . LEU A 1 120 ? -10.392 -9.879 3.292 1.00 93.81 120 LEU A O 1
ATOM 995 N N . PHE A 1 121 ? -11.037 -8.910 5.202 1.00 93.88 121 PHE A N 1
ATOM 996 C CA . PHE A 1 121 ? -10.523 -7.585 4.853 1.00 93.88 121 PHE A CA 1
ATOM 997 C C . PHE A 1 121 ? -9.020 -7.620 4.578 1.00 93.88 121 PHE A C 1
ATOM 999 O O . PHE A 1 121 ? -8.583 -7.153 3.528 1.00 93.88 121 PHE A O 1
ATOM 1006 N N . VAL A 1 122 ? -8.234 -8.185 5.498 1.00 92.69 122 VAL A N 1
ATOM 1007 C CA . VAL A 1 122 ? -6.770 -8.247 5.374 1.00 92.69 122 VAL A CA 1
ATOM 1008 C C . VAL A 1 122 ? -6.337 -9.237 4.289 1.00 92.69 122 VAL A C 1
ATOM 1010 O O . VAL A 1 122 ? -5.357 -8.985 3.597 1.00 92.69 122 VAL A O 1
ATOM 1013 N N . THR A 1 123 ? -7.065 -10.342 4.113 1.00 92.38 123 THR A N 1
ATOM 1014 C CA . THR A 1 123 ? -6.749 -11.403 3.143 1.00 92.38 123 THR A CA 1
ATOM 1015 C C . THR A 1 123 ? -7.511 -11.285 1.829 1.00 92.38 123 THR A C 1
ATOM 1017 O O . THR A 1 123 ? -7.551 -12.254 1.070 1.00 92.38 123 THR A O 1
ATOM 1020 N N . PHE A 1 124 ? -8.109 -10.126 1.532 1.00 93.31 124 PHE A N 1
ATOM 1021 C CA . PHE A 1 124 ? -8.927 -9.940 0.336 1.00 93.31 124 PHE A CA 1
ATOM 1022 C C . PHE A 1 124 ? -8.087 -10.197 -0.923 1.00 93.31 124 PHE A C 1
ATOM 1024 O O . PHE A 1 124 ? -7.276 -9.367 -1.343 1.00 93.31 124 PHE A O 1
ATOM 1031 N N . PHE A 1 125 ? -8.253 -11.388 -1.504 1.00 90.62 125 PHE A N 1
ATOM 1032 C CA . PHE A 1 125 ? -7.313 -11.932 -2.480 1.00 90.62 125 PHE A CA 1
ATOM 1033 C C . PHE A 1 125 ? -7.110 -11.064 -3.731 1.00 90.62 125 PHE A C 1
ATOM 1035 O O . PHE A 1 125 ? -5.972 -11.046 -4.204 1.00 90.62 125 PHE A O 1
ATOM 1042 N N . PRO A 1 126 ? -8.113 -10.315 -4.258 1.00 91.56 126 PRO A N 1
ATOM 1043 C CA . PRO A 1 126 ? -7.895 -9.515 -5.457 1.00 91.56 126 PRO A CA 1
ATOM 1044 C C . PRO A 1 126 ? -6.789 -8.477 -5.278 1.00 91.56 126 PRO A C 1
ATOM 1046 O O . PRO A 1 126 ? -6.093 -8.166 -6.238 1.00 91.56 126 PRO A O 1
ATOM 1049 N N . GLN A 1 127 ? -6.590 -7.967 -4.057 1.00 88.75 127 GLN A N 1
ATOM 1050 C CA . GLN A 1 127 ? -5.611 -6.914 -3.779 1.00 88.75 127 GLN A CA 1
ATOM 1051 C C . GLN A 1 127 ? -4.403 -7.351 -2.942 1.00 88.75 127 GLN A C 1
ATOM 1053 O O . GLN A 1 127 ? -3.436 -6.598 -2.858 1.00 88.75 127 GLN A O 1
ATOM 1058 N N . LEU A 1 128 ? -4.436 -8.542 -2.334 1.00 85.06 128 LEU A N 1
ATOM 1059 C CA . LEU A 1 128 ? -3.495 -8.972 -1.290 1.00 85.06 128 LEU A CA 1
ATOM 1060 C C . LEU A 1 128 ? -2.010 -8.820 -1.668 1.00 85.06 128 LEU A C 1
ATOM 1062 O O . LEU A 1 128 ? -1.187 -8.448 -0.834 1.00 85.06 128 LEU A O 1
ATOM 1066 N N . VAL A 1 129 ? -1.661 -9.136 -2.916 1.00 79.12 129 VAL A N 1
ATOM 1067 C CA . VAL A 1 129 ? -0.262 -9.191 -3.363 1.00 79.12 129 VAL A CA 1
ATOM 1068 C C . VAL A 1 129 ? 0.266 -7.822 -3.789 1.00 79.12 129 VAL A C 1
ATOM 1070 O O . VAL A 1 129 ? 1.358 -7.434 -3.376 1.00 79.12 129 VAL A O 1
ATOM 1073 N N . ALA A 1 130 ? -0.484 -7.122 -4.640 1.00 75.69 130 ALA A N 1
ATOM 1074 C CA . ALA A 1 130 ? -0.039 -5.883 -5.282 1.00 75.69 130 ALA A CA 1
ATOM 1075 C C . ALA A 1 130 ? -1.203 -4.992 -5.757 1.00 75.69 130 ALA A C 1
ATOM 1077 O O . ALA A 1 130 ? -1.026 -4.167 -6.653 1.00 75.69 130 ALA A O 1
ATOM 1078 N N . GLY A 1 131 ? -2.406 -5.175 -5.206 1.00 85.69 131 GLY A N 1
ATOM 1079 C CA . GLY A 1 131 ? -3.540 -4.320 -5.542 1.00 85.69 131 GLY A CA 1
ATOM 1080 C C . GLY A 1 131 ? -3.504 -2.976 -4.810 1.00 85.69 131 GLY A C 1
ATOM 1081 O O . GLY A 1 131 ? -2.566 -2.678 -4.063 1.00 85.69 131 GLY A O 1
ATOM 1082 N N . PRO A 1 132 ? -4.540 -2.145 -5.004 1.00 89.75 132 PRO A N 1
ATOM 1083 C CA . PRO A 1 132 ? -4.691 -0.899 -4.265 1.00 89.75 132 PRO A CA 1
ATOM 1084 C C . PRO A 1 132 ? -4.636 -1.131 -2.750 1.00 89.75 132 PRO A C 1
ATOM 1086 O O . PRO A 1 132 ? -5.263 -2.042 -2.218 1.00 89.75 132 PRO A O 1
ATOM 1089 N N . ILE A 1 133 ? -3.896 -0.281 -2.037 1.00 90.56 133 ILE A N 1
ATOM 1090 C CA . ILE A 1 133 ? -3.865 -0.285 -0.568 1.00 90.56 133 ILE A CA 1
ATOM 1091 C C . ILE A 1 133 ? -5.184 0.293 -0.064 1.00 90.56 133 ILE A C 1
ATOM 1093 O O . ILE A 1 133 ? -5.337 1.512 0.069 1.00 90.56 133 ILE A O 1
ATOM 1097 N N . GLU A 1 134 ? -6.140 -0.590 0.192 1.00 90.44 134 GLU A N 1
ATOM 1098 C CA . GLU A 1 134 ? -7.481 -0.193 0.588 1.00 90.44 134 GLU A CA 1
ATOM 1099 C C . GLU A 1 134 ? -7.579 0.444 1.967 1.00 90.44 134 GLU A C 1
ATOM 1101 O O . GLU A 1 134 ? -6.773 0.226 2.878 1.00 90.44 134 GLU A O 1
ATOM 1106 N N . ARG A 1 135 ? -8.653 1.219 2.125 1.00 88.44 135 ARG A N 1
ATOM 1107 C CA . ARG A 1 135 ? -9.035 1.811 3.401 1.00 88.44 135 ARG A CA 1
ATOM 1108 C C . ARG A 1 135 ? -10.063 0.949 4.091 1.00 88.44 135 ARG A C 1
ATOM 1110 O O . ARG A 1 135 ? -11.024 0.480 3.485 1.00 88.44 135 ARG A O 1
ATOM 1117 N N . SER A 1 136 ? -9.913 0.860 5.406 1.00 86.62 136 SER A N 1
ATOM 1118 C CA . SER A 1 136 ? -10.885 0.193 6.264 1.00 86.62 136 SER A CA 1
ATOM 1119 C C . SER A 1 136 ? -12.292 0.780 6.086 1.00 86.62 136 SER A C 1
ATOM 1121 O O . SER A 1 136 ? -13.248 0.030 5.935 1.00 86.62 136 SER A O 1
ATOM 1123 N N . LYS A 1 137 ? -12.400 2.113 5.976 1.00 86.31 137 LYS A N 1
ATOM 1124 C CA . LYS A 1 137 ? -13.662 2.837 5.743 1.00 86.31 137 LYS A CA 1
ATOM 1125 C C . LYS A 1 137 ? -14.369 2.472 4.435 1.00 86.31 137 LYS A C 1
ATOM 1127 O O . LYS A 1 137 ? -15.586 2.569 4.393 1.00 86.31 137 LYS A O 1
ATOM 1132 N N . ASN A 1 138 ? -13.623 2.123 3.386 1.00 89.94 138 ASN A N 1
ATOM 1133 C CA . ASN A 1 138 ? -14.185 1.858 2.062 1.00 89.94 138 ASN A CA 1
ATOM 1134 C C . ASN A 1 138 ? -14.564 0.382 1.901 1.00 89.94 138 ASN A C 1
ATOM 1136 O O . ASN A 1 138 ? -15.679 0.076 1.498 1.00 89.94 138 ASN A O 1
ATOM 1140 N N . LEU A 1 139 ? -13.649 -0.537 2.224 1.00 91.94 139 LEU A N 1
ATOM 1141 C CA . LEU A 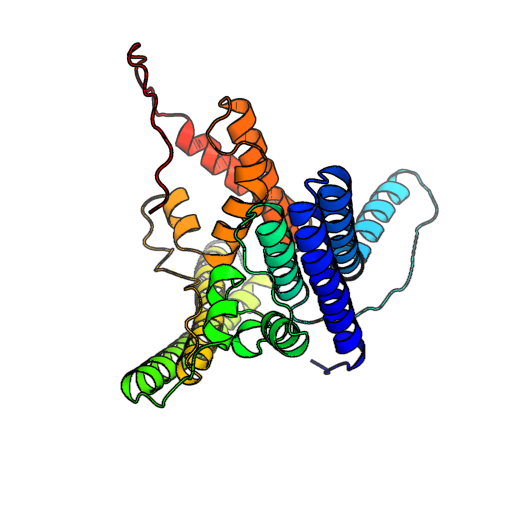1 139 ? -13.847 -1.961 1.945 1.00 91.94 139 LEU A CA 1
ATOM 1142 C C . LEU A 1 139 ? -14.672 -2.682 3.025 1.00 91.94 139 LEU A C 1
ATOM 1144 O O . LEU A 1 139 ? -15.485 -3.534 2.683 1.00 91.94 139 LEU A O 1
ATOM 1148 N N . LEU A 1 140 ? -14.507 -2.354 4.317 1.00 91.38 140 LEU A N 1
ATOM 1149 C CA . LEU A 1 140 ? -15.199 -3.100 5.384 1.00 91.38 140 LEU A CA 1
ATOM 1150 C C . LEU A 1 140 ? -16.719 -2.961 5.314 1.00 91.38 140 LEU A C 1
ATOM 1152 O O . LEU A 1 140 ? -17.416 -3.939 5.565 1.00 91.38 140 LEU A O 1
ATOM 1156 N N . SER A 1 141 ? -17.236 -1.775 4.981 1.00 90.88 141 SER A N 1
ATOM 1157 C CA . SER A 1 141 ? -18.683 -1.551 4.874 1.00 90.88 141 SER A CA 1
ATOM 1158 C C . SER A 1 141 ? -19.310 -2.415 3.784 1.00 90.88 141 SER A C 1
ATOM 1160 O O . SER A 1 141 ? -20.385 -2.967 3.994 1.00 90.88 141 SER A O 1
ATOM 1162 N N . GLN A 1 142 ? -18.595 -2.623 2.677 1.00 93.56 142 GLN A N 1
ATOM 1163 C CA . GLN A 1 142 ? -19.074 -3.416 1.546 1.00 93.56 142 GLN A CA 1
ATOM 1164 C C . GLN A 1 142 ? -19.236 -4.907 1.891 1.00 93.56 142 GLN A C 1
ATOM 1166 O O . GLN A 1 142 ? -19.983 -5.603 1.213 1.00 93.56 142 GLN A O 1
ATOM 1171 N N . PHE A 1 143 ? -18.598 -5.424 2.952 1.00 92.56 143 PHE A N 1
ATOM 1172 C CA . PHE A 1 143 ? -18.807 -6.810 3.411 1.00 92.56 143 PHE A CA 1
ATOM 1173 C C . PHE A 1 143 ? -20.134 -7.034 4.148 1.00 92.56 143 PHE A C 1
ATOM 1175 O O . PHE A 1 143 ? -20.472 -8.177 4.458 1.00 92.56 143 PHE A O 1
ATOM 1182 N N . TYR A 1 144 ? -20.859 -5.963 4.473 1.00 91.12 144 TYR A N 1
ATOM 1183 C CA . TYR A 1 144 ? -22.193 -6.032 5.075 1.00 91.12 144 TYR A CA 1
ATOM 1184 C C . TYR A 1 144 ? -23.308 -5.949 4.035 1.00 91.12 144 TYR A C 1
ATOM 1186 O O . TYR A 1 144 ? -24.467 -6.174 4.374 1.00 91.12 144 TYR A O 1
ATOM 1194 N N . GLU A 1 145 ? -22.963 -5.603 2.798 1.00 91.75 145 GLU A N 1
ATOM 1195 C CA . GLU A 1 145 ? -23.904 -5.446 1.700 1.00 91.75 145 GLU A CA 1
ATOM 1196 C C . GLU A 1 145 ? -24.093 -6.779 0.971 1.00 91.75 145 GLU A C 1
ATOM 1198 O O . GLU A 1 145 ? -23.156 -7.566 0.811 1.00 91.75 145 GLU A O 1
ATOM 1203 N N . GLU A 1 146 ? -25.317 -7.029 0.516 1.00 90.00 146 GLU A N 1
ATOM 1204 C CA . GLU A 1 146 ? -25.613 -8.149 -0.369 1.00 90.00 146 GLU A CA 1
ATOM 1205 C C . GLU A 1 146 ? -25.297 -7.761 -1.815 1.00 90.00 146 GLU A C 1
ATOM 1207 O O . GLU A 1 146 ? -25.837 -6.796 -2.360 1.00 90.00 146 GLU A O 1
ATOM 1212 N N . HIS A 1 147 ? -24.420 -8.532 -2.455 1.00 90.69 147 HIS A N 1
ATOM 1213 C CA . HIS A 1 147 ? -23.970 -8.263 -3.818 1.00 90.69 147 HIS A CA 1
ATOM 1214 C C . HIS A 1 147 ? -24.750 -9.106 -4.823 1.00 90.69 147 HIS A C 1
ATOM 1216 O O . HIS A 1 147 ? -24.380 -10.238 -5.128 1.00 90.69 147 HIS A O 1
ATOM 1222 N N . TYR A 1 148 ? -25.818 -8.537 -5.377 1.00 91.94 148 TYR A N 1
ATOM 1223 C CA . TYR A 1 148 ? -26.587 -9.166 -6.454 1.00 91.94 148 TYR A CA 1
ATOM 1224 C C . TYR A 1 148 ? -25.829 -9.138 -7.780 1.00 91.94 148 TYR A C 1
ATOM 1226 O O . TYR A 1 148 ? -25.000 -8.254 -8.020 1.00 91.94 148 TYR A O 1
ATOM 1234 N N . PHE A 1 149 ? -26.121 -10.101 -8.656 1.00 94.19 149 PHE A N 1
ATOM 1235 C CA . PHE A 1 149 ? -25.554 -10.133 -9.999 1.00 94.19 149 PHE A CA 1
ATOM 1236 C C . PHE A 1 149 ? -26.008 -8.910 -10.804 1.00 94.19 149 PHE A C 1
ATOM 1238 O O . PHE A 1 149 ? -27.199 -8.662 -10.969 1.00 94.19 149 PHE A O 1
ATOM 1245 N N . ASP A 1 150 ? -25.036 -8.176 -11.337 1.00 96.19 150 ASP A N 1
ATOM 1246 C CA . ASP A 1 150 ? -25.249 -7.047 -12.234 1.00 96.19 150 ASP A CA 1
ATOM 1247 C C . ASP A 1 150 ? -24.381 -7.264 -13.475 1.00 96.19 150 ASP A C 1
ATOM 1249 O O . ASP A 1 150 ? -23.146 -7.260 -13.403 1.00 96.19 150 ASP A O 1
ATOM 1253 N N . TYR A 1 151 ? -25.037 -7.449 -14.621 1.00 96.88 151 TYR A N 1
ATOM 1254 C CA . TYR A 1 151 ? -24.368 -7.698 -15.893 1.00 96.88 151 TYR A CA 1
ATOM 1255 C C . TYR A 1 151 ? -23.402 -6.569 -16.280 1.00 96.88 151 TYR A C 1
ATOM 1257 O O . TYR A 1 151 ? -22.295 -6.844 -16.742 1.00 96.88 151 TYR A O 1
ATOM 1265 N N . GLN A 1 152 ? -23.779 -5.303 -16.073 1.00 97.19 152 GLN A N 1
ATOM 1266 C CA . GLN A 1 152 ? -22.928 -4.164 -16.425 1.00 97.19 152 GLN A CA 1
ATOM 1267 C C . GLN A 1 152 ? -21.707 -4.097 -15.517 1.00 97.19 152 GLN A C 1
ATOM 1269 O O . GLN A 1 152 ? -20.592 -3.879 -15.995 1.00 97.19 152 GLN A O 1
ATOM 1274 N N . ARG A 1 153 ? -21.887 -4.334 -14.214 1.00 96.25 153 ARG A N 1
ATOM 1275 C CA . ARG A 1 153 ? -20.771 -4.374 -13.262 1.00 96.25 153 ARG A CA 1
ATOM 1276 C C . ARG A 1 153 ? -19.779 -5.482 -13.619 1.00 96.25 153 ARG A C 1
ATOM 1278 O O . ARG A 1 153 ? -18.579 -5.213 -13.693 1.00 96.25 153 ARG A O 1
ATOM 1285 N N . VAL A 1 154 ? -20.274 -6.688 -13.898 1.00 97.25 154 VAL A N 1
ATOM 1286 C CA . VAL A 1 154 ? -19.445 -7.843 -14.276 1.00 97.25 154 VAL A CA 1
ATOM 1287 C C . VAL A 1 154 ? -18.733 -7.599 -15.606 1.00 97.25 154 VAL A C 1
ATOM 1289 O O . VAL A 1 154 ? -17.513 -7.729 -15.667 1.00 97.25 154 VAL A O 1
ATOM 1292 N N . LYS A 1 155 ? -19.451 -7.160 -16.647 1.00 97.94 155 LYS A N 1
ATOM 1293 C CA . LYS A 1 155 ? -18.869 -6.813 -17.954 1.00 97.94 155 LYS A CA 1
ATOM 1294 C C . LYS A 1 155 ? -17.753 -5.778 -17.813 1.00 97.94 155 LYS A C 1
ATOM 1296 O O . LYS A 1 155 ? -16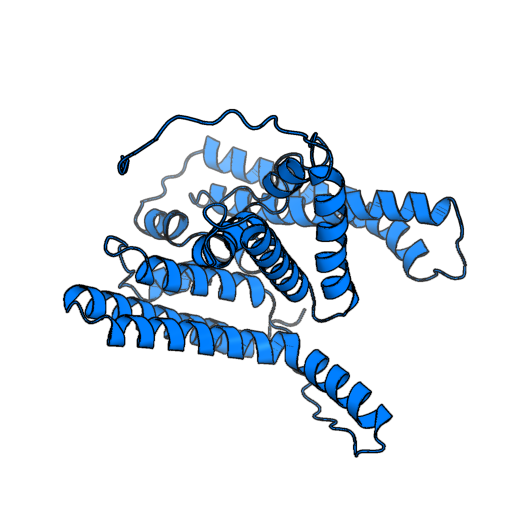.663 -5.979 -18.342 1.00 97.94 155 LYS A O 1
ATOM 1301 N N . ASN A 1 156 ? -17.999 -4.692 -17.081 1.00 97.25 156 ASN A N 1
ATOM 1302 C CA . ASN A 1 156 ? -17.008 -3.636 -16.875 1.00 97.25 156 ASN A CA 1
ATOM 1303 C C . ASN A 1 156 ? -15.790 -4.130 -16.081 1.00 97.25 156 ASN A C 1
ATOM 1305 O O . ASN A 1 156 ? -14.669 -3.72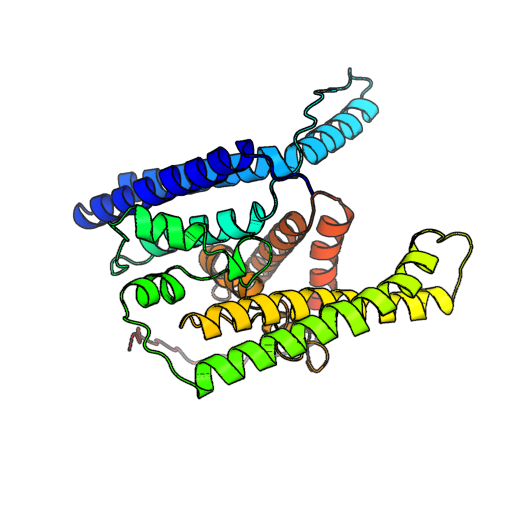1 -16.376 1.00 97.25 156 ASN A O 1
ATOM 1309 N N . GLY A 1 157 ? -15.990 -5.010 -15.094 1.00 97.25 157 GLY A N 1
ATOM 1310 C CA . GLY A 1 157 ? -14.898 -5.647 -14.356 1.00 97.25 157 GLY A CA 1
ATOM 1311 C C . GLY A 1 157 ? -14.030 -6.534 -15.252 1.00 97.25 157 GLY A C 1
ATOM 1312 O O . GLY A 1 157 ? -12.811 -6.391 -15.254 1.00 97.25 157 GLY A O 1
ATOM 1313 N N . LEU A 1 158 ? -14.651 -7.377 -16.082 1.00 97.88 158 LEU A N 1
ATOM 1314 C CA . LEU A 1 158 ? -13.948 -8.247 -17.031 1.00 97.88 158 LEU A CA 1
ATOM 1315 C C . LEU A 1 158 ? -13.188 -7.454 -18.100 1.00 97.88 158 LEU A C 1
ATOM 1317 O O . LEU A 1 158 ? -12.033 -7.763 -18.379 1.00 97.88 158 LEU A O 1
ATOM 1321 N N . LEU A 1 159 ? -13.794 -6.405 -18.665 1.00 98.00 159 LEU A N 1
ATOM 1322 C CA . LEU A 1 159 ? -13.117 -5.526 -19.625 1.00 98.00 159 LEU A CA 1
ATOM 1323 C C . LEU A 1 159 ? -11.890 -4.849 -19.007 1.00 98.00 159 LEU A C 1
ATOM 1325 O O . LEU A 1 159 ? -10.849 -4.760 -19.657 1.00 98.00 159 LEU A O 1
ATOM 1329 N N . LEU A 1 160 ? -11.986 -4.422 -17.744 1.00 96.88 160 LEU A N 1
ATOM 1330 C CA . LEU A 1 160 ? -10.855 -3.842 -17.024 1.00 96.88 160 LEU A CA 1
ATOM 1331 C C . LEU A 1 160 ? -9.742 -4.874 -16.781 1.00 96.88 160 LEU A C 1
ATOM 1333 O O . LEU A 1 160 ? -8.571 -4.556 -16.965 1.00 96.88 160 LEU A O 1
ATOM 1337 N N . MET A 1 161 ? -10.092 -6.122 -16.449 1.00 97.38 161 MET A N 1
ATOM 1338 C CA . MET A 1 161 ? -9.111 -7.208 -16.336 1.00 97.38 161 MET A CA 1
ATOM 1339 C C . MET A 1 161 ? -8.414 -7.490 -17.669 1.00 97.38 161 MET A C 1
ATOM 1341 O O . MET A 1 161 ? -7.195 -7.631 -17.693 1.00 97.38 161 MET A O 1
ATOM 1345 N N . ILE A 1 162 ? -9.161 -7.541 -18.777 1.00 98.06 162 ILE A N 1
ATOM 1346 C CA . ILE A 1 162 ? -8.601 -7.742 -20.124 1.00 98.06 162 ILE A CA 1
ATOM 1347 C C . ILE A 1 162 ? -7.635 -6.608 -20.473 1.00 98.06 162 ILE A C 1
ATOM 1349 O O . ILE A 1 162 ? -6.536 -6.864 -20.964 1.00 98.06 162 ILE A O 1
ATOM 1353 N N . TRP A 1 163 ? -8.012 -5.363 -20.179 1.00 97.50 163 TRP A N 1
ATOM 1354 C CA . TRP A 1 163 ? -7.138 -4.214 -20.388 1.00 97.50 163 TRP A CA 1
ATOM 1355 C C . TRP A 1 163 ? -5.855 -4.307 -19.556 1.00 97.50 163 TRP A C 1
ATOM 1357 O O . TRP A 1 163 ? -4.759 -4.136 -20.092 1.00 97.50 163 TRP A O 1
ATOM 1367 N N . GLY A 1 164 ? -5.970 -4.650 -18.272 1.00 96.44 164 GLY A N 1
ATOM 1368 C CA . GLY A 1 164 ? -4.807 -4.811 -17.406 1.00 96.44 164 GLY A CA 1
ATOM 1369 C C . GLY A 1 164 ? -3.888 -5.958 -17.847 1.00 96.44 164 GLY A C 1
ATOM 1370 O O . GLY A 1 164 ? -2.667 -5.802 -17.853 1.00 96.44 164 GLY A O 1
ATOM 1371 N N . LEU A 1 165 ? -4.457 -7.077 -18.313 1.00 96.81 165 LEU A N 1
ATOM 1372 C CA . LEU A 1 165 ? -3.706 -8.193 -18.900 1.00 96.81 165 LEU A CA 1
ATOM 1373 C C . LEU A 1 165 ? -2.961 -7.771 -20.167 1.00 96.81 165 LEU A C 1
ATOM 1375 O O . LEU A 1 165 ? -1.797 -8.127 -20.336 1.00 96.81 165 LEU A O 1
ATOM 1379 N N . PHE A 1 166 ? -3.597 -6.983 -21.035 1.00 97.69 166 PHE A N 1
ATOM 1380 C CA . PHE A 1 166 ? -2.954 -6.441 -22.229 1.00 97.69 166 PHE A CA 1
ATOM 1381 C C . PHE A 1 166 ? -1.770 -5.534 -21.868 1.00 97.69 166 PHE A C 1
ATOM 1383 O O . PHE A 1 166 ? -0.666 -5.728 -22.379 1.00 97.69 166 PHE A O 1
ATOM 1390 N N . GLN A 1 167 ? -1.956 -4.590 -20.941 1.00 96.19 167 GLN A N 1
ATOM 1391 C CA . GLN A 1 167 ? -0.870 -3.714 -20.487 1.00 96.19 167 GLN A CA 1
ATOM 1392 C C . GLN A 1 167 ? 0.302 -4.507 -19.901 1.00 96.19 167 GLN A C 1
ATOM 1394 O O . GLN A 1 167 ? 1.456 -4.225 -20.223 1.00 96.19 167 GLN A O 1
ATOM 1399 N N . LYS A 1 168 ? 0.014 -5.522 -19.085 1.00 94.88 168 LYS A N 1
ATOM 1400 C CA . LYS A 1 168 ? 1.030 -6.354 -18.445 1.00 94.88 168 LYS A CA 1
ATOM 1401 C C . LYS A 1 168 ? 1.782 -7.233 -19.453 1.00 94.88 168 LYS A C 1
ATOM 1403 O O . LYS A 1 168 ? 2.996 -7.122 -19.584 1.00 94.88 168 LYS A O 1
ATOM 1408 N N . ILE A 1 169 ? 1.061 -8.078 -20.184 1.00 95.62 169 ILE A N 1
ATOM 1409 C CA . ILE A 1 169 ? 1.651 -9.154 -20.996 1.00 95.62 169 ILE A CA 1
ATOM 1410 C C . ILE A 1 169 ? 2.151 -8.632 -22.347 1.00 95.62 169 ILE A C 1
ATOM 1412 O O . ILE A 1 169 ? 3.180 -9.075 -22.855 1.00 95.62 169 ILE A O 1
ATOM 1416 N N . VAL A 1 170 ? 1.428 -7.695 -22.965 1.00 96.50 170 VAL A N 1
ATOM 1417 C CA . VAL A 1 170 ? 1.755 -7.231 -24.322 1.00 96.50 170 VAL A CA 1
ATOM 1418 C C . VAL A 1 170 ? 2.694 -6.035 -24.291 1.00 96.50 170 VAL A C 1
ATOM 1420 O O . VAL A 1 170 ? 3.628 -5.986 -25.085 1.00 96.50 170 VAL A O 1
ATOM 1423 N N . ILE A 1 171 ? 2.478 -5.078 -23.384 1.00 96.62 171 ILE A N 1
ATOM 1424 C CA . ILE A 1 171 ? 3.295 -3.859 -23.338 1.00 96.62 171 ILE A CA 1
ATOM 1425 C C . ILE A 1 171 ? 4.476 -4.034 -22.384 1.00 96.62 171 ILE A C 1
ATOM 1427 O O . ILE A 1 171 ? 5.626 -3.924 -22.810 1.00 96.62 171 ILE A O 1
ATOM 1431 N N . ALA A 1 172 ? 4.214 -4.307 -21.103 1.00 95.69 172 ALA A N 1
ATOM 1432 C CA . ALA A 1 172 ? 5.256 -4.288 -20.082 1.00 95.69 172 ALA A CA 1
ATOM 1433 C C . ALA A 1 172 ? 6.284 -5.407 -20.279 1.00 95.69 172 ALA A C 1
ATOM 1435 O O . ALA A 1 172 ? 7.480 -5.124 -20.299 1.00 95.69 172 ALA A O 1
ATOM 1436 N N . ASP A 1 173 ? 5.843 -6.646 -20.506 1.00 95.06 173 ASP A N 1
ATOM 1437 C CA . ASP A 1 173 ? 6.764 -7.774 -20.683 1.00 95.06 173 ASP A CA 1
ATOM 1438 C C . ASP A 1 173 ? 7.605 -7.646 -21.971 1.00 95.06 173 ASP A C 1
ATOM 1440 O O . ASP A 1 173 ? 8.752 -8.087 -22.010 1.00 95.06 173 ASP A O 1
ATOM 1444 N N . ARG A 1 174 ? 7.095 -6.975 -23.017 1.00 95.38 174 ARG A N 1
ATOM 1445 C CA . ARG A 1 174 ? 7.876 -6.679 -24.234 1.00 95.38 174 ARG A CA 1
ATOM 1446 C C . ARG A 1 174 ? 8.863 -5.538 -24.031 1.00 95.38 174 ARG A C 1
ATOM 1448 O O . ARG A 1 174 ? 10.013 -5.661 -24.448 1.00 95.38 174 ARG A O 1
ATOM 1455 N N . ALA A 1 175 ? 8.452 -4.468 -23.351 1.00 94.44 175 ALA A N 1
ATOM 1456 C CA . ALA A 1 175 ? 9.352 -3.387 -22.958 1.00 94.44 175 ALA A CA 1
ATOM 1457 C C . ALA A 1 175 ? 10.489 -3.905 -22.060 1.00 94.44 175 ALA A C 1
ATOM 1459 O O . ALA A 1 175 ? 11.643 -3.518 -22.244 1.00 94.44 175 ALA A O 1
ATOM 1460 N N . ALA A 1 176 ? 10.183 -4.842 -21.157 1.00 93.38 176 ALA A N 1
ATOM 1461 C CA . ALA A 1 176 ? 11.150 -5.452 -20.252 1.00 93.38 176 ALA A CA 1
ATOM 1462 C C . ALA A 1 176 ? 12.299 -6.157 -20.984 1.00 93.38 176 ALA A C 1
ATOM 1464 O O . ALA A 1 176 ? 13.416 -6.142 -20.482 1.00 93.38 176 ALA A O 1
ATOM 1465 N N . ILE A 1 177 ? 12.071 -6.735 -22.170 1.00 94.19 177 ILE A N 1
ATOM 1466 C CA . ILE A 1 177 ? 13.142 -7.365 -22.960 1.00 94.19 177 ILE A CA 1
ATOM 1467 C C . ILE A 1 177 ? 14.211 -6.325 -23.314 1.00 94.19 177 ILE A C 1
ATOM 1469 O O . ILE A 1 177 ? 15.388 -6.538 -23.045 1.00 94.19 177 ILE A O 1
ATOM 1473 N N . VAL A 1 178 ? 13.799 -5.176 -23.859 1.00 91.81 178 VAL A N 1
ATOM 1474 C CA . VAL A 1 178 ? 14.717 -4.090 -24.243 1.00 91.81 178 VAL A CA 1
ATOM 1475 C C . VAL A 1 178 ? 15.427 -3.523 -23.016 1.00 91.81 178 VAL A C 1
ATOM 1477 O O . VAL A 1 178 ? 16.646 -3.359 -23.020 1.00 91.81 178 VAL A O 1
ATOM 1480 N N . VAL A 1 179 ? 14.672 -3.266 -21.946 1.00 93.12 179 VAL A N 1
ATOM 1481 C CA . VAL A 1 179 ? 15.210 -2.710 -20.699 1.00 93.12 179 VAL A CA 1
ATOM 1482 C C . VAL A 1 179 ? 16.242 -3.648 -20.081 1.00 93.12 179 VAL A C 1
ATOM 1484 O O . VAL A 1 179 ? 17.345 -3.211 -19.768 1.00 93.12 179 VAL A O 1
ATOM 1487 N N . ASN A 1 180 ? 15.915 -4.933 -19.944 1.00 92.50 180 ASN A N 1
ATOM 1488 C CA . ASN A 1 180 ? 16.801 -5.917 -19.330 1.00 92.50 180 ASN A CA 1
ATOM 1489 C C . ASN A 1 180 ? 18.074 -6.122 -20.156 1.00 92.50 180 ASN A C 1
ATOM 1491 O O . ASN A 1 180 ? 19.148 -6.238 -19.573 1.00 92.50 180 ASN A O 1
ATOM 1495 N N . THR A 1 181 ? 17.988 -6.118 -21.490 1.00 92.06 181 THR A N 1
ATOM 1496 C CA . THR A 1 181 ? 19.171 -6.237 -22.357 1.00 92.06 181 THR A CA 1
ATOM 1497 C C . THR A 1 181 ? 20.188 -5.129 -22.085 1.00 92.06 181 THR A C 1
ATOM 1499 O O . THR A 1 181 ? 21.380 -5.419 -21.963 1.00 92.06 181 THR A O 1
ATOM 1502 N N . VAL A 1 182 ? 19.722 -3.884 -21.936 1.00 91.06 182 VAL A N 1
ATOM 1503 C CA . VAL A 1 182 ? 20.592 -2.722 -21.702 1.00 91.06 182 VAL A CA 1
ATOM 1504 C C . VAL A 1 182 ? 21.031 -2.629 -20.237 1.00 91.06 182 VAL A C 1
ATOM 1506 O O . VAL A 1 182 ? 22.214 -2.450 -19.958 1.00 91.06 182 VAL A O 1
ATOM 1509 N N . TYR A 1 183 ? 20.111 -2.785 -19.279 1.00 88.25 183 TYR A N 1
ATOM 1510 C CA . TYR A 1 183 ? 20.402 -2.596 -17.850 1.00 88.25 183 TYR A CA 1
ATOM 1511 C C . TYR A 1 183 ? 21.228 -3.733 -17.237 1.00 88.25 183 TYR A C 1
ATOM 1513 O O . TYR A 1 183 ? 21.946 -3.490 -16.268 1.00 88.25 183 TYR A O 1
ATOM 1521 N N . ASN A 1 184 ? 21.185 -4.945 -17.802 1.00 89.88 184 ASN A N 1
ATOM 1522 C CA . ASN A 1 184 ? 22.043 -6.045 -17.348 1.00 89.88 184 ASN A CA 1
ATOM 1523 C C . ASN A 1 184 ? 23.474 -5.954 -17.903 1.00 89.88 184 ASN A C 1
ATOM 1525 O O . ASN A 1 184 ? 24.359 -6.621 -17.379 1.00 89.88 184 ASN A O 1
ATOM 1529 N N . ASN A 1 185 ? 23.719 -5.127 -18.928 1.00 88.44 185 ASN A N 1
ATOM 1530 C CA . ASN A 1 185 ? 25.017 -5.004 -19.600 1.00 88.44 185 ASN A CA 1
ATOM 1531 C C . ASN A 1 185 ? 25.423 -3.532 -19.784 1.00 88.44 185 ASN A C 1
ATOM 1533 O O . ASN A 1 185 ? 25.721 -3.082 -20.889 1.00 88.44 185 ASN A O 1
ATOM 1537 N N . LEU A 1 186 ? 25.456 -2.769 -18.689 1.00 80.00 186 LEU A N 1
ATOM 1538 C CA . LEU A 1 186 ? 25.718 -1.319 -18.705 1.00 80.00 186 LEU A CA 1
ATOM 1539 C C . LEU A 1 186 ? 27.075 -0.915 -19.310 1.00 80.00 186 LEU A C 1
ATOM 1541 O O . LEU A 1 186 ? 27.239 0.230 -19.710 1.00 80.00 186 LEU A O 1
ATOM 1545 N N . THR A 1 187 ? 28.052 -1.822 -19.363 1.00 84.38 187 THR A N 1
ATOM 1546 C CA . THR A 1 187 ? 29.367 -1.571 -19.976 1.00 84.38 187 THR A CA 1
ATOM 1547 C C . THR A 1 187 ? 29.368 -1.745 -21.495 1.00 84.38 187 THR A C 1
ATOM 1549 O O . THR A 1 187 ? 30.275 -1.242 -22.151 1.00 84.38 187 THR A O 1
ATOM 1552 N N . ALA A 1 188 ? 28.377 -2.449 -22.052 1.00 85.75 188 ALA A N 1
ATOM 1553 C CA . ALA A 1 188 ? 28.291 -2.753 -23.479 1.00 85.75 188 ALA A CA 1
ATOM 1554 C C . ALA A 1 188 ? 27.507 -1.697 -24.278 1.00 85.75 188 ALA A C 1
ATOM 1556 O O . ALA A 1 188 ? 27.725 -1.565 -25.477 1.00 85.75 188 ALA A O 1
ATOM 1557 N N . TYR A 1 189 ? 26.622 -0.942 -23.620 1.00 85.75 189 TYR A N 1
ATOM 1558 C CA . TYR A 1 189 ? 25.721 0.023 -24.255 1.00 85.75 189 TYR A CA 1
ATOM 1559 C C . TYR A 1 189 ? 25.985 1.433 -23.729 1.00 85.75 189 TYR A C 1
ATOM 1561 O O . TYR A 1 189 ? 26.104 1.638 -22.520 1.00 85.75 189 TYR A O 1
ATOM 1569 N N . THR A 1 190 ? 26.051 2.434 -24.612 1.00 86.56 190 THR A N 1
ATOM 1570 C CA . THR A 1 190 ? 26.311 3.828 -24.205 1.00 86.56 190 THR A CA 1
ATOM 1571 C C . THR A 1 190 ? 25.481 4.833 -25.004 1.00 86.56 190 THR A C 1
ATOM 1573 O O . THR A 1 190 ? 25.059 4.589 -26.131 1.00 86.56 190 THR A O 1
ATOM 1576 N N . GLY A 1 191 ? 25.211 5.997 -24.404 1.00 87.56 191 GLY A N 1
ATOM 1577 C CA . GLY A 1 191 ? 24.525 7.099 -25.082 1.00 87.56 191 GLY A CA 1
ATOM 1578 C C . GLY A 1 191 ? 23.042 6.828 -25.363 1.00 87.56 191 GLY A C 1
ATOM 1579 O O . GLY A 1 191 ? 22.229 6.772 -24.439 1.00 87.56 191 GLY A O 1
ATOM 1580 N N . PHE A 1 192 ? 22.678 6.728 -26.644 1.00 90.38 192 PHE A N 1
ATOM 1581 C CA . PHE A 1 192 ? 21.283 6.719 -27.105 1.00 90.38 192 PHE A CA 1
ATOM 1582 C C . PHE A 1 192 ? 20.497 5.484 -26.644 1.00 90.38 192 PHE A C 1
ATOM 1584 O O . PHE A 1 192 ? 19.344 5.603 -26.231 1.00 90.38 192 PHE A O 1
ATOM 1591 N N . GLU A 1 193 ? 21.127 4.311 -26.642 1.00 89.75 193 GLU A N 1
ATOM 1592 C CA . GLU A 1 193 ? 20.496 3.045 -26.244 1.00 89.75 193 GLU A CA 1
ATOM 1593 C C . GLU A 1 193 ? 20.032 3.081 -24.783 1.00 89.75 193 GLU A C 1
ATOM 1595 O O . GLU A 1 193 ? 18.937 2.624 -24.457 1.00 89.75 193 GLU A O 1
ATOM 1600 N N . VAL A 1 194 ? 20.822 3.715 -23.911 1.00 90.50 194 VAL A N 1
ATOM 1601 C CA . VAL A 1 194 ? 20.491 3.905 -22.493 1.00 90.50 194 VAL A CA 1
ATOM 1602 C C . VAL A 1 194 ? 19.301 4.851 -22.326 1.00 90.50 194 VAL A C 1
ATOM 1604 O O . VAL A 1 194 ? 18.438 4.608 -21.481 1.00 90.50 194 VAL A O 1
ATOM 1607 N N . ILE A 1 195 ? 19.204 5.905 -23.143 1.00 92.44 195 ILE A N 1
ATOM 1608 C CA . ILE A 1 195 ? 18.060 6.831 -23.126 1.00 92.44 195 ILE A CA 1
ATOM 1609 C C . ILE A 1 195 ? 16.784 6.099 -23.548 1.00 92.44 195 ILE A C 1
ATOM 1611 O O . ILE A 1 195 ? 15.765 6.197 -22.862 1.00 92.44 195 ILE A O 1
ATOM 1615 N N . VAL A 1 196 ? 16.845 5.329 -24.638 1.00 92.31 196 VAL A N 1
ATOM 1616 C CA . VAL A 1 196 ? 15.715 4.517 -25.106 1.00 92.31 196 VAL A CA 1
ATOM 1617 C C . VAL A 1 196 ? 15.309 3.516 -24.026 1.00 92.31 196 VAL A C 1
ATOM 1619 O O . VAL A 1 196 ? 14.146 3.502 -23.628 1.00 92.31 196 VAL A O 1
ATOM 1622 N N . ALA A 1 197 ? 16.253 2.756 -23.467 1.00 92.62 197 ALA A N 1
ATOM 1623 C CA . ALA A 1 197 ? 15.978 1.822 -22.376 1.00 92.62 197 ALA A CA 1
ATOM 1624 C C . ALA A 1 197 ? 15.347 2.516 -21.158 1.00 92.62 197 ALA A C 1
ATOM 1626 O O . ALA A 1 197 ? 14.397 1.996 -20.583 1.00 92.62 197 ALA A O 1
ATOM 1627 N N . THR A 1 198 ? 15.791 3.725 -20.808 1.00 92.31 198 THR A N 1
ATOM 1628 C C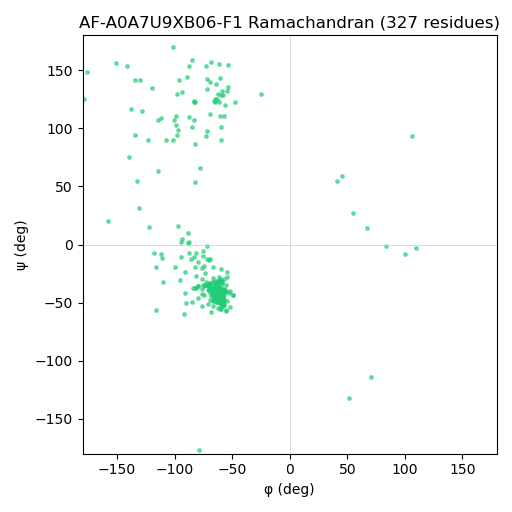A . THR A 1 198 ? 15.211 4.501 -19.700 1.00 92.31 198 THR A CA 1
ATOM 1629 C C . THR A 1 198 ? 13.758 4.900 -19.973 1.00 92.31 198 THR A C 1
ATOM 1631 O O . THR A 1 198 ? 12.907 4.802 -19.085 1.00 92.31 198 THR A O 1
ATOM 1634 N N . MET A 1 199 ? 13.439 5.308 -21.203 1.00 93.31 199 MET A N 1
ATOM 1635 C CA . MET A 1 199 ? 12.063 5.621 -21.607 1.00 93.31 199 MET A CA 1
ATOM 1636 C C . MET A 1 199 ? 11.176 4.370 -21.601 1.00 93.31 199 MET A C 1
ATOM 1638 O O . MET A 1 199 ? 10.063 4.403 -21.073 1.00 93.31 199 MET A O 1
ATOM 1642 N N . PHE A 1 200 ? 11.680 3.248 -22.121 1.00 94.50 200 PHE A N 1
ATOM 1643 C CA . PHE A 1 200 ? 10.978 1.963 -22.077 1.00 94.50 200 PHE A CA 1
ATOM 1644 C C . PHE A 1 200 ? 10.796 1.456 -20.647 1.00 94.50 200 PHE A C 1
ATOM 1646 O O . PHE A 1 200 ? 9.747 0.898 -20.346 1.00 94.50 200 PHE A O 1
ATOM 1653 N N . PHE A 1 201 ? 11.744 1.713 -19.746 1.00 93.31 201 PHE A N 1
ATOM 1654 C CA . PHE A 1 201 ? 11.611 1.381 -18.330 1.00 93.31 201 PHE A CA 1
ATOM 1655 C C . PHE A 1 201 ? 10.467 2.159 -17.671 1.00 93.31 201 PHE A C 1
ATOM 1657 O O . PHE A 1 201 ? 9.693 1.581 -16.909 1.00 93.31 201 PHE A O 1
ATOM 1664 N N . ALA A 1 202 ? 10.289 3.442 -18.003 1.00 92.88 202 ALA A N 1
ATOM 1665 C CA . ALA A 1 202 ? 9.142 4.211 -17.517 1.00 92.88 202 ALA A CA 1
ATOM 1666 C C . ALA A 1 202 ? 7.809 3.594 -17.985 1.00 92.88 202 ALA A C 1
ATOM 1668 O O . ALA A 1 202 ? 6.906 3.382 -17.173 1.00 92.88 202 ALA A O 1
ATOM 1669 N N . VAL A 1 203 ? 7.705 3.236 -19.271 1.00 94.00 203 VAL A N 1
ATOM 1670 C CA . VAL A 1 203 ? 6.517 2.561 -19.826 1.00 94.00 203 VAL A CA 1
ATOM 1671 C C . VAL A 1 203 ? 6.303 1.193 -19.178 1.00 94.00 203 VAL A C 1
ATOM 1673 O O . VAL A 1 203 ? 5.185 0.892 -18.767 1.00 94.00 203 VAL A O 1
ATOM 1676 N N . GLN A 1 204 ? 7.363 0.394 -19.035 1.00 94.50 204 GLN A N 1
ATOM 1677 C CA . GLN A 1 204 ? 7.336 -0.923 -18.406 1.00 94.50 204 GLN A CA 1
ATOM 1678 C C . GLN A 1 204 ? 6.769 -0.829 -16.993 1.00 94.50 204 GLN A C 1
ATOM 1680 O O . GLN A 1 204 ? 5.776 -1.484 -16.704 1.00 94.50 204 GLN A O 1
ATOM 1685 N N . VAL A 1 205 ? 7.358 0.000 -16.125 1.00 92.19 205 VAL A N 1
ATOM 1686 C CA . VAL A 1 205 ? 6.935 0.121 -14.720 1.00 92.19 205 VAL A CA 1
ATOM 1687 C C . VAL A 1 205 ? 5.484 0.587 -14.619 1.00 92.19 205 VAL A C 1
ATOM 1689 O O . VAL A 1 205 ? 4.729 0.089 -13.784 1.00 92.19 205 VAL A O 1
ATOM 1692 N N . TYR A 1 206 ? 5.069 1.524 -15.472 1.00 94.38 206 TYR A N 1
ATOM 1693 C CA . TYR A 1 206 ? 3.686 1.982 -15.496 1.00 94.38 206 TYR A CA 1
ATOM 1694 C C . TYR A 1 206 ? 2.714 0.895 -15.950 1.00 94.38 206 TYR A C 1
ATOM 1696 O O . TYR A 1 206 ? 1.747 0.633 -15.242 1.00 94.38 206 TYR A O 1
ATOM 1704 N N . CYS A 1 207 ? 2.946 0.266 -17.102 1.00 94.88 207 CYS A N 1
ATOM 1705 C CA . CYS A 1 207 ? 2.042 -0.741 -17.654 1.00 94.88 207 CYS A CA 1
ATOM 1706 C C . CYS A 1 207 ? 2.013 -2.020 -16.817 1.00 94.88 207 CYS A C 1
ATOM 1708 O O . CYS A 1 207 ? 0.953 -2.623 -16.681 1.00 94.88 207 CYS A O 1
ATOM 1710 N N . ASP A 1 208 ? 3.138 -2.393 -16.211 1.00 94.44 208 ASP A N 1
ATOM 1711 C CA . ASP A 1 208 ? 3.218 -3.506 -15.274 1.00 94.44 208 ASP A CA 1
ATOM 1712 C C . ASP A 1 208 ? 2.311 -3.242 -14.068 1.00 94.44 208 ASP A C 1
ATOM 1714 O O . ASP A 1 208 ? 1.376 -3.991 -13.780 1.00 94.44 208 ASP A O 1
ATOM 1718 N N . PHE A 1 209 ? 2.518 -2.106 -13.400 1.00 91.81 209 PHE A N 1
ATOM 1719 C CA . PHE A 1 209 ? 1.853 -1.848 -12.132 1.00 91.81 209 PHE A CA 1
ATOM 1720 C C . PHE A 1 209 ? 0.401 -1.376 -12.280 1.00 91.81 209 PHE A C 1
ATOM 1722 O O . PHE A 1 209 ? -0.464 -1.745 -11.476 1.00 91.81 209 PHE A O 1
ATOM 1729 N N . CYS A 1 210 ? 0.117 -0.593 -13.324 1.00 94.06 210 CYS A N 1
ATOM 1730 C CA . CYS A 1 210 ? -1.243 -0.246 -13.728 1.00 94.06 210 CYS A CA 1
ATOM 1731 C C . CYS A 1 210 ? -2.002 -1.504 -14.144 1.00 94.06 210 CYS A C 1
ATOM 1733 O O . CYS A 1 210 ? -3.097 -1.722 -13.636 1.00 94.06 210 CYS A O 1
ATOM 1735 N N . GLY A 1 211 ? -1.387 -2.376 -14.951 1.00 94.38 211 GLY A N 1
ATOM 1736 C CA . GLY A 1 211 ? -2.000 -3.621 -15.396 1.00 94.38 211 GLY A CA 1
ATOM 1737 C C . GLY A 1 211 ? -2.398 -4.526 -14.231 1.00 94.38 211 GLY A C 1
ATOM 1738 O O . GLY A 1 211 ? -3.551 -4.944 -14.144 1.00 94.38 211 GLY A O 1
ATOM 1739 N N . TYR A 1 212 ? -1.494 -4.751 -13.270 1.00 92.62 212 TYR A N 1
ATOM 1740 C CA . TYR A 1 212 ? -1.818 -5.497 -12.046 1.00 92.62 212 TYR A CA 1
ATOM 1741 C C . TYR A 1 212 ? -2.933 -4.843 -11.224 1.00 92.62 212 TYR A C 1
ATOM 1743 O O . TYR A 1 212 ? -3.840 -5.534 -10.757 1.00 92.62 212 TYR A O 1
ATOM 1751 N N . SER A 1 213 ? -2.884 -3.518 -11.053 1.00 93.94 213 SER A N 1
ATOM 1752 C CA . SER A 1 213 ? -3.913 -2.785 -10.307 1.00 93.94 213 SER A CA 1
ATOM 1753 C C . SER A 1 213 ? -5.284 -2.889 -10.980 1.00 93.94 213 SER A C 1
ATOM 1755 O O . SER A 1 213 ? -6.281 -3.098 -10.294 1.00 93.94 213 SER A O 1
ATOM 1757 N N . ASP A 1 214 ? -5.346 -2.789 -12.307 1.00 95.75 214 ASP A N 1
ATOM 1758 C CA . ASP A 1 214 ? -6.586 -2.876 -13.080 1.00 95.75 214 ASP A CA 1
ATOM 1759 C C . ASP A 1 214 ? -7.167 -4.295 -13.051 1.00 95.75 214 ASP A C 1
ATOM 1761 O O . ASP A 1 214 ? -8.376 -4.456 -12.877 1.00 95.75 214 ASP A O 1
ATOM 1765 N N . ILE A 1 215 ? -6.323 -5.332 -13.102 1.00 96.12 215 ILE A N 1
ATOM 1766 C CA . ILE A 1 215 ? -6.755 -6.723 -12.894 1.00 96.12 215 ILE A CA 1
ATOM 1767 C C . ILE A 1 215 ? -7.357 -6.896 -11.493 1.00 96.12 215 ILE A C 1
ATOM 1769 O O . ILE A 1 215 ? -8.444 -7.460 -11.363 1.00 96.12 215 ILE A O 1
ATOM 1773 N N . ALA A 1 216 ? -6.698 -6.376 -10.453 1.00 95.50 216 ALA A N 1
ATOM 1774 C CA . ALA A 1 216 ? -7.186 -6.437 -9.074 1.00 95.50 216 ALA A CA 1
ATOM 1775 C C . ALA A 1 216 ? -8.538 -5.718 -8.896 1.00 95.50 216 ALA A C 1
ATOM 1777 O O . ALA A 1 216 ? -9.472 -6.261 -8.293 1.00 95.50 216 ALA A O 1
ATOM 1778 N N . ILE A 1 217 ? -8.670 -4.508 -9.450 1.00 95.81 217 ILE A N 1
ATOM 1779 C CA . ILE A 1 217 ? -9.908 -3.714 -9.402 1.00 95.81 217 ILE A CA 1
ATOM 1780 C C . ILE A 1 217 ? -11.016 -4.411 -10.199 1.00 95.81 217 ILE A C 1
ATOM 1782 O O . ILE A 1 217 ? -12.152 -4.491 -9.732 1.00 95.81 217 ILE A O 1
ATOM 1786 N N . GLY A 1 218 ? -10.696 -4.939 -11.380 1.00 96.69 218 GLY A N 1
ATOM 1787 C CA . GLY A 1 218 ? -11.642 -5.634 -12.244 1.00 96.69 218 GLY A CA 1
ATOM 1788 C C . GLY A 1 218 ? -12.181 -6.912 -11.601 1.00 96.69 218 GLY A C 1
ATOM 1789 O O . GLY A 1 218 ? -13.398 -7.084 -11.534 1.00 96.69 218 GLY A O 1
ATOM 1790 N N . ALA A 1 219 ? -11.303 -7.741 -11.028 1.00 96.62 219 ALA A N 1
ATOM 1791 C CA . ALA A 1 219 ? -11.688 -8.946 -10.292 1.00 96.62 219 ALA A CA 1
ATOM 1792 C C . ALA A 1 219 ? -12.596 -8.619 -9.096 1.00 96.62 219 ALA A C 1
ATOM 1794 O O . ALA A 1 219 ? -13.645 -9.237 -8.917 1.00 96.62 219 ALA A O 1
ATOM 1795 N N . SER A 1 220 ? -12.249 -7.588 -8.323 1.00 95.50 220 SER A N 1
ATOM 1796 C CA . SER A 1 220 ? -13.075 -7.124 -7.200 1.00 95.50 220 SER A CA 1
ATOM 1797 C C . SER A 1 220 ? -14.450 -6.645 -7.655 1.00 95.50 220 SER A C 1
ATOM 1799 O O . SER A 1 220 ? -15.460 -6.996 -7.047 1.00 95.50 220 SER A O 1
ATOM 1801 N N . ARG A 1 221 ? -14.507 -5.904 -8.769 1.00 95.50 221 ARG A N 1
ATOM 1802 C CA . ARG A 1 221 ? -15.754 -5.374 -9.325 1.00 95.50 221 ARG A CA 1
ATOM 1803 C C . ARG A 1 221 ? -16.687 -6.486 -9.803 1.00 95.50 221 ARG A C 1
ATOM 1805 O O . ARG A 1 221 ? -17.892 -6.392 -9.570 1.00 95.50 221 ARG A O 1
ATOM 1812 N N . VAL A 1 222 ? -16.153 -7.554 -10.402 1.00 96.50 222 VAL A N 1
ATOM 1813 C CA . VAL A 1 222 ? -16.938 -8.757 -10.744 1.00 96.50 222 VAL A CA 1
ATOM 1814 C C . VAL A 1 222 ? -17.586 -9.357 -9.491 1.00 96.50 222 VAL A C 1
ATOM 1816 O O . VAL A 1 222 ? -18.763 -9.707 -9.524 1.00 96.50 222 VAL A O 1
ATOM 1819 N N . MET A 1 223 ? -16.863 -9.386 -8.369 1.00 94.38 223 MET A N 1
ATOM 1820 C CA . MET A 1 223 ? -17.362 -9.881 -7.080 1.00 94.38 223 MET A CA 1
ATOM 1821 C C . MET A 1 223 ? -18.322 -8.925 -6.349 1.00 94.38 223 MET A C 1
ATOM 1823 O O . MET A 1 223 ? -18.859 -9.300 -5.313 1.00 94.38 223 MET A O 1
ATOM 1827 N N . GLY A 1 224 ? -18.542 -7.705 -6.854 1.00 94.31 224 GLY A N 1
ATOM 1828 C CA . GLY A 1 224 ? -19.388 -6.693 -6.202 1.00 94.31 224 GLY A CA 1
ATOM 1829 C C . GLY A 1 224 ? -18.637 -5.611 -5.428 1.00 94.31 224 GLY A C 1
ATOM 1830 O O . GLY A 1 224 ? -19.232 -4.601 -5.068 1.00 94.31 224 GLY A O 1
ATOM 1831 N N . PHE A 1 225 ? -17.323 -5.747 -5.257 1.00 95.06 225 PHE A N 1
ATOM 1832 C CA . PHE A 1 225 ? -16.520 -4.820 -4.463 1.00 95.06 225 PHE A CA 1
ATOM 1833 C C . PHE A 1 225 ? -15.900 -3.710 -5.315 1.00 95.06 225 PHE A C 1
ATOM 1835 O O . PHE A 1 225 ? -15.252 -3.950 -6.336 1.00 95.06 225 PHE A O 1
ATOM 1842 N N . ASN A 1 226 ? -16.047 -2.470 -4.861 1.00 94.19 226 ASN A N 1
ATOM 1843 C CA . ASN A 1 226 ? -15.455 -1.291 -5.474 1.00 94.19 226 ASN A CA 1
ATOM 1844 C C . ASN A 1 226 ? -14.173 -0.896 -4.735 1.00 94.19 226 ASN A C 1
ATOM 1846 O O . ASN A 1 226 ? -14.214 -0.280 -3.664 1.00 94.19 226 ASN A O 1
ATOM 1850 N N . LEU A 1 227 ? -13.036 -1.235 -5.347 1.00 94.06 227 LEU A N 1
ATOM 1851 C CA . LEU A 1 227 ? -11.718 -0.813 -4.883 1.00 94.06 227 LEU A CA 1
ATOM 1852 C C . LEU A 1 227 ? -11.329 0.582 -5.399 1.00 94.06 227 LEU A C 1
ATOM 1854 O O . LEU A 1 227 ? -11.820 1.067 -6.423 1.00 94.06 227 LEU A O 1
ATOM 1858 N N . MET A 1 228 ? -10.389 1.213 -4.704 1.00 92.94 228 MET A N 1
ATOM 1859 C CA . MET A 1 228 ? -9.761 2.476 -5.050 1.00 92.94 228 MET A CA 1
ATOM 1860 C C . MET A 1 228 ? -8.971 2.355 -6.354 1.00 92.94 228 MET A C 1
ATOM 1862 O O . MET A 1 228 ? -8.207 1.420 -6.572 1.00 92.94 228 MET A O 1
ATOM 1866 N N . THR A 1 229 ? -9.082 3.370 -7.208 1.00 92.50 229 THR A N 1
ATOM 1867 C CA . THR A 1 229 ? -8.251 3.471 -8.412 1.00 92.50 229 THR A CA 1
ATOM 1868 C C . THR A 1 229 ? -6.813 3.809 -8.044 1.00 92.50 229 THR A C 1
ATOM 1870 O O . THR A 1 229 ? -6.582 4.754 -7.289 1.00 92.50 229 THR A O 1
ATOM 1873 N N . ASN A 1 230 ? -5.852 3.105 -8.642 1.00 92.69 230 ASN A N 1
ATOM 1874 C CA . ASN A 1 230 ? -4.436 3.302 -8.347 1.00 92.69 230 ASN A CA 1
ATOM 1875 C C . ASN A 1 230 ? -3.720 4.249 -9.319 1.00 92.69 230 ASN A C 1
ATOM 1877 O O . ASN A 1 230 ? -2.817 4.974 -8.906 1.00 92.69 230 ASN A O 1
ATOM 1881 N N . PHE A 1 231 ? -4.147 4.303 -10.583 1.00 93.31 231 PHE A N 1
ATOM 1882 C CA . PHE A 1 231 ? -3.529 5.138 -11.613 1.00 93.31 231 PHE A CA 1
ATOM 1883 C C . PHE A 1 231 ? -4.558 5.969 -12.371 1.00 93.31 231 PHE A C 1
ATOM 1885 O O . PHE A 1 231 ? -5.658 5.511 -12.665 1.00 93.31 231 PHE A O 1
ATOM 1892 N N . ARG A 1 232 ? -4.198 7.213 -12.701 1.00 92.19 232 ARG A N 1
ATOM 1893 C CA . ARG A 1 232 ? -5.023 8.123 -13.512 1.00 92.19 232 ARG A CA 1
ATOM 1894 C C . ARG A 1 232 ? -4.167 8.915 -14.492 1.00 92.19 232 ARG A C 1
ATOM 1896 O O . ARG A 1 232 ? -3.917 10.093 -14.263 1.00 92.19 232 ARG A O 1
ATOM 1903 N N . GLN A 1 233 ? -3.711 8.270 -15.567 1.00 91.56 233 GLN A N 1
ATOM 1904 C CA . GLN A 1 233 ? -2.934 8.915 -16.641 1.00 91.56 233 GLN A CA 1
ATOM 1905 C C . GLN A 1 233 ? -1.812 9.835 -16.097 1.00 91.56 233 GLN A C 1
ATOM 1907 O O . GLN A 1 233 ? -1.831 11.051 -16.328 1.00 91.56 233 GLN A O 1
ATOM 1912 N N . PRO A 1 234 ? -0.864 9.292 -15.309 1.00 91.00 234 PRO A N 1
ATOM 1913 C CA . PRO A 1 234 ? 0.123 10.092 -14.586 1.00 91.00 234 PRO A CA 1
ATOM 1914 C C . PRO A 1 234 ? 1.071 10.859 -15.512 1.00 91.00 234 PRO A C 1
ATOM 1916 O O . PRO A 1 234 ? 1.383 12.005 -15.217 1.00 91.00 234 PRO A O 1
ATOM 1919 N N . TYR A 1 235 ? 1.466 10.293 -16.655 1.00 89.31 235 TYR A N 1
ATOM 1920 C CA . TYR A 1 235 ? 2.389 10.951 -17.592 1.00 89.31 235 TYR A CA 1
ATOM 1921 C C . TYR A 1 235 ? 1.798 12.153 -18.337 1.00 89.31 235 TYR A C 1
ATOM 1923 O O . TYR A 1 235 ? 2.547 12.950 -18.887 1.00 89.31 235 TYR A O 1
ATOM 1931 N N . PHE A 1 236 ? 0.476 12.336 -18.296 1.00 91.50 236 PHE A N 1
ATOM 1932 C CA . PHE A 1 236 ? -0.194 13.532 -18.816 1.00 91.50 236 PHE A CA 1
ATOM 1933 C C . PHE A 1 236 ? -0.303 14.656 -17.769 1.00 91.50 236 PHE A C 1
ATOM 1935 O O . PHE A 1 236 ? -1.040 15.622 -17.963 1.00 91.50 236 PHE A O 1
ATOM 1942 N N . SER A 1 237 ? 0.373 14.530 -16.622 1.00 91.56 237 SER A N 1
ATOM 1943 C CA . SER A 1 237 ? 0.377 15.566 -15.588 1.00 91.56 237 SER A CA 1
ATOM 1944 C C . SER A 1 237 ? 1.144 16.813 -16.027 1.00 91.56 237 SER A C 1
ATOM 1946 O O . SER A 1 237 ? 2.250 16.703 -16.549 1.00 91.56 237 SER A O 1
ATOM 1948 N N . GLN A 1 238 ? 0.624 17.995 -15.697 1.00 90.88 238 GLN A N 1
ATOM 1949 C CA . GLN A 1 238 ? 1.275 19.281 -15.977 1.00 90.88 238 GLN A CA 1
ATOM 1950 C C . GLN A 1 238 ? 2.241 19.715 -14.860 1.00 90.88 238 GLN A C 1
ATOM 1952 O O . GLN A 1 238 ? 2.950 20.709 -14.984 1.00 90.88 238 GLN A O 1
ATOM 1957 N N . SER A 1 239 ? 2.265 18.997 -13.731 1.00 91.25 239 SER A N 1
ATOM 1958 C CA . SER A 1 239 ? 3.163 19.284 -12.609 1.00 91.25 239 SER A CA 1
ATOM 1959 C C . SER A 1 239 ? 3.513 18.030 -11.810 1.00 91.25 239 SER A C 1
ATOM 1961 O O . SER A 1 239 ? 2.723 17.092 -11.726 1.00 91.25 239 SER A O 1
ATOM 1963 N N . ILE A 1 240 ? 4.648 18.054 -11.103 1.00 85.75 240 ILE A N 1
ATOM 1964 C CA . ILE A 1 240 ? 5.087 16.946 -10.232 1.00 85.75 240 ILE A CA 1
ATOM 1965 C C . ILE A 1 240 ? 4.054 16.658 -9.127 1.00 85.75 240 ILE A C 1
ATOM 1967 O O . ILE A 1 240 ? 3.807 15.513 -8.755 1.00 85.75 240 ILE A O 1
ATOM 1971 N N . LYS A 1 241 ? 3.391 17.697 -8.602 1.00 84.31 241 LYS A N 1
ATOM 1972 C CA . LYS A 1 241 ? 2.316 17.526 -7.613 1.00 84.31 241 LYS A CA 1
ATOM 1973 C C . LYS A 1 241 ? 1.133 16.759 -8.202 1.00 84.31 241 LYS A C 1
ATOM 1975 O O . LYS A 1 241 ? 0.517 15.955 -7.508 1.00 84.31 241 LYS A O 1
ATOM 1980 N N . GLU A 1 242 ? 0.781 17.050 -9.447 1.00 87.69 242 GLU A N 1
ATOM 1981 C CA . GLU A 1 242 ? -0.289 16.353 -10.146 1.00 87.69 242 GLU A CA 1
ATOM 1982 C C . GLU A 1 242 ? 0.106 14.915 -10.498 1.00 87.69 242 GLU A C 1
ATOM 1984 O O . GLU A 1 242 ? -0.713 14.020 -10.300 1.00 87.69 242 GLU A O 1
ATOM 1989 N N . PHE A 1 243 ? 1.359 14.680 -10.899 1.00 90.31 243 PHE A N 1
ATOM 1990 C CA . PHE A 1 243 ? 1.906 13.341 -11.122 1.00 90.31 243 PHE A CA 1
ATOM 1991 C C . PHE A 1 243 ? 1.668 12.433 -9.906 1.00 90.31 243 PHE A C 1
ATOM 1993 O O . PHE A 1 243 ? 0.998 11.411 -10.019 1.00 90.31 243 PHE A O 1
ATOM 2000 N N . TRP A 1 244 ? 2.084 12.854 -8.706 1.00 87.31 244 TRP A N 1
ATOM 2001 C CA . TRP A 1 244 ? 1.885 12.080 -7.467 1.00 87.31 244 TRP A CA 1
ATOM 2002 C C . TRP A 1 244 ? 0.423 11.987 -6.997 1.00 87.31 244 TRP A C 1
ATOM 2004 O O . TRP A 1 244 ? 0.104 11.192 -6.120 1.00 87.31 244 TRP A O 1
ATOM 2014 N N . ARG A 1 245 ? -0.493 12.789 -7.554 1.00 87.94 245 ARG A N 1
ATOM 2015 C CA . ARG A 1 245 ? -1.945 12.622 -7.337 1.00 87.94 245 ARG A CA 1
ATOM 2016 C C . ARG A 1 245 ? -2.575 11.614 -8.297 1.00 87.94 245 ARG A C 1
ATOM 2018 O O . ARG A 1 245 ? -3.738 11.267 -8.105 1.00 87.94 245 ARG A O 1
ATOM 2025 N N . ARG A 1 246 ? -1.845 11.208 -9.335 1.00 92.69 246 ARG A N 1
ATOM 2026 C CA . ARG A 1 246 ? -2.285 10.323 -10.419 1.00 92.69 246 ARG A CA 1
ATOM 2027 C C . ARG A 1 246 ? -1.507 9.003 -10.460 1.00 92.69 246 ARG A C 1
ATOM 2029 O O . ARG A 1 246 ? -1.985 8.056 -11.076 1.00 92.69 246 ARG A O 1
ATOM 2036 N N . TRP A 1 247 ? -0.335 8.948 -9.833 1.00 92.56 247 TRP A N 1
ATOM 2037 C CA . TRP A 1 247 ? 0.524 7.774 -9.701 1.00 92.56 247 TRP A CA 1
ATOM 2038 C C . TRP A 1 247 ? 0.306 7.100 -8.347 1.00 92.56 247 TRP A C 1
ATOM 2040 O O . TRP A 1 247 ? 0.375 7.773 -7.323 1.00 92.56 247 TRP A O 1
ATOM 2050 N N . HIS A 1 248 ? 0.075 5.785 -8.348 1.00 91.19 248 HIS A N 1
ATOM 2051 C CA . HIS A 1 248 ? -0.065 4.943 -7.155 1.00 91.19 248 HIS A CA 1
ATOM 2052 C C . HIS A 1 248 ? -0.877 5.597 -6.015 1.00 91.19 248 HIS A C 1
ATOM 2054 O O . HIS A 1 248 ? -0.430 5.755 -4.873 1.00 91.19 248 HIS A O 1
ATOM 2060 N N . ILE A 1 249 ? -2.092 6.022 -6.371 1.00 92.50 249 ILE A N 1
ATOM 2061 C CA . ILE A 1 249 ? -2.969 6.895 -5.584 1.00 92.50 249 ILE A CA 1
ATOM 2062 C C . ILE A 1 249 ? -3.255 6.313 -4.198 1.00 92.50 249 ILE A C 1
ATOM 2064 O O . ILE A 1 249 ? -3.276 7.073 -3.222 1.00 92.50 249 ILE A O 1
ATOM 2068 N N . SER A 1 250 ? -3.443 4.993 -4.070 1.00 92.50 250 SER A N 1
ATOM 2069 C CA . SER A 1 250 ? -3.714 4.372 -2.769 1.00 92.50 250 SER A CA 1
ATOM 2070 C C . SER A 1 250 ? -2.562 4.607 -1.789 1.00 92.50 250 SER A C 1
ATOM 2072 O O . SER A 1 250 ? -2.785 5.009 -0.652 1.00 92.50 250 SER A O 1
ATOM 2074 N N . LEU A 1 251 ? -1.313 4.456 -2.238 1.00 91.00 251 LEU A N 1
ATOM 2075 C CA . LEU A 1 251 ? -0.125 4.663 -1.409 1.00 91.00 251 LEU A CA 1
ATOM 2076 C C . LEU A 1 251 ? 0.150 6.145 -1.160 1.00 91.00 251 LEU A C 1
ATO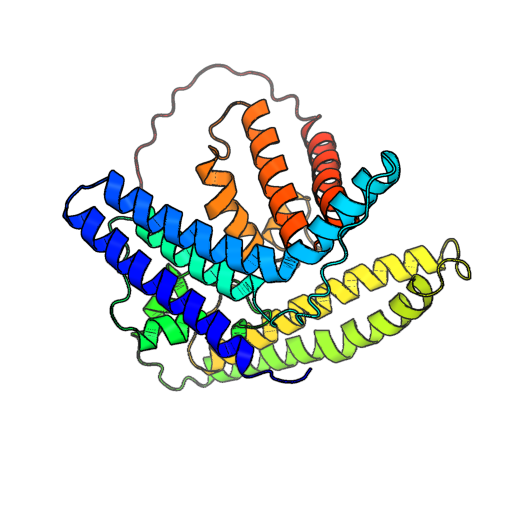M 2078 O O . LEU A 1 251 ? 0.443 6.537 -0.032 1.00 91.00 251 LEU A O 1
ATOM 2082 N N . SER A 1 252 ? 0.039 6.992 -2.186 1.00 89.31 252 SER A N 1
ATOM 2083 C CA . SER A 1 252 ? 0.275 8.430 -2.021 1.00 89.31 252 SER A CA 1
ATOM 2084 C C . SER A 1 252 ? -0.733 9.055 -1.054 1.00 89.31 252 SER A C 1
ATOM 2086 O O . SER A 1 252 ? -0.361 9.875 -0.210 1.00 89.31 252 SER A O 1
ATOM 2088 N N . THR A 1 253 ? -1.999 8.632 -1.107 1.00 91.44 253 THR A N 1
ATOM 2089 C CA . THR A 1 253 ? -3.000 9.035 -0.108 1.00 91.44 253 THR A CA 1
ATOM 2090 C C . THR A 1 253 ? -2.744 8.380 1.251 1.00 91.44 253 THR A C 1
ATOM 2092 O O . THR A 1 253 ? -2.929 9.040 2.272 1.00 91.44 253 THR A O 1
ATOM 2095 N N . TRP A 1 254 ? -2.236 7.142 1.308 1.00 93.12 254 TRP A N 1
ATOM 2096 C CA . TRP A 1 254 ? -1.780 6.498 2.549 1.00 93.12 254 TRP A CA 1
ATOM 2097 C C . TRP A 1 254 ? -0.737 7.333 3.280 1.00 93.12 254 TRP A C 1
ATOM 2099 O O . TRP A 1 254 ? -0.971 7.776 4.404 1.00 93.12 254 TRP A O 1
ATOM 2109 N N . PHE A 1 255 ? 0.367 7.657 2.621 1.00 91.31 255 PHE A N 1
ATOM 2110 C CA . PHE A 1 255 ? 1.411 8.471 3.228 1.00 91.31 255 PHE A CA 1
ATOM 2111 C C . PHE A 1 255 ? 0.929 9.872 3.591 1.00 91.31 255 PHE A C 1
ATOM 2113 O O . PHE A 1 255 ? 1.265 10.385 4.662 1.00 91.31 255 PHE A O 1
ATOM 2120 N N . ARG A 1 256 ? 0.092 10.486 2.747 1.00 89.81 256 ARG A N 1
ATOM 2121 C CA . ARG A 1 256 ? -0.502 11.789 3.052 1.00 89.81 256 ARG A CA 1
ATOM 2122 C C . ARG A 1 256 ? -1.307 11.742 4.353 1.00 89.81 256 ARG A C 1
ATOM 2124 O O . ARG A 1 256 ? -1.088 12.565 5.239 1.00 89.81 256 ARG A O 1
ATOM 2131 N N . ASP A 1 257 ? -2.226 10.790 4.463 1.00 90.38 257 ASP A N 1
ATOM 2132 C CA . ASP A 1 257 ? -3.220 10.777 5.533 1.00 90.38 257 ASP A CA 1
ATOM 2133 C C . ASP A 1 257 ? -2.642 10.229 6.841 1.00 90.38 257 ASP A C 1
ATOM 2135 O O . ASP A 1 257 ? -2.951 10.753 7.912 1.00 90.38 257 ASP A O 1
ATOM 2139 N N . TYR A 1 258 ? -1.752 9.235 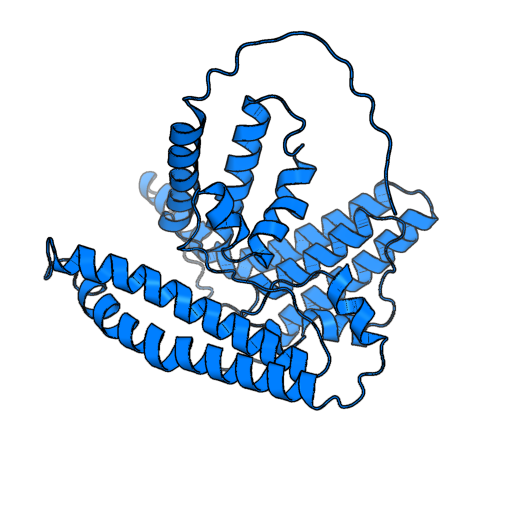6.785 1.00 90.25 258 TYR A N 1
ATOM 2140 C CA . TYR A 1 258 ? -1.252 8.546 7.979 1.00 90.25 258 TYR A CA 1
ATOM 2141 C C . TYR A 1 258 ? 0.124 9.015 8.451 1.00 90.25 258 TYR A C 1
ATOM 2143 O O . TYR A 1 258 ? 0.415 8.843 9.631 1.00 90.25 258 TYR A O 1
ATOM 2151 N N . VAL A 1 259 ? 0.916 9.678 7.599 1.00 89.88 259 VAL A N 1
ATOM 2152 C CA . VAL A 1 259 ? 2.250 10.196 7.957 1.00 89.88 259 VAL A CA 1
ATOM 2153 C C . VAL A 1 259 ? 2.297 11.723 7.870 1.00 89.88 259 VAL A C 1
ATOM 2155 O O . VAL A 1 259 ? 2.562 12.393 8.865 1.00 89.88 259 VAL A O 1
ATOM 2158 N N . TYR A 1 260 ? 1.976 12.306 6.715 1.00 88.06 260 TYR A N 1
ATOM 2159 C CA . TYR A 1 260 ? 2.166 13.742 6.482 1.00 88.06 260 TYR A CA 1
ATOM 2160 C C . TYR A 1 260 ? 1.224 14.639 7.306 1.00 88.06 260 TYR A C 1
ATOM 2162 O O . TYR A 1 260 ? 1.677 15.607 7.924 1.00 88.06 260 TYR A O 1
ATOM 2170 N N . ILE A 1 261 ? -0.083 14.344 7.326 1.00 86.94 261 ILE A N 1
ATOM 2171 C CA . ILE A 1 261 ? -1.081 15.135 8.071 1.00 86.94 261 ILE A CA 1
ATOM 2172 C C . ILE A 1 261 ? -0.813 15.112 9.590 1.00 86.94 261 ILE A C 1
ATOM 2174 O O . ILE A 1 261 ? -0.763 16.196 10.176 1.00 86.94 261 ILE A O 1
ATOM 2178 N N . PRO A 1 262 ? -0.566 13.954 10.236 1.00 85.94 262 PRO A N 1
ATOM 2179 C CA . PRO A 1 262 ? -0.249 13.891 11.668 1.00 85.94 262 PRO A CA 1
ATOM 2180 C C . PRO A 1 262 ? 1.009 14.656 12.078 1.00 85.94 262 PRO A C 1
ATOM 2182 O O . PRO A 1 262 ? 1.063 15.183 13.184 1.00 85.94 262 PRO A O 1
ATOM 2185 N N . LEU A 1 263 ? 2.000 14.784 11.188 1.00 84.50 263 LEU A N 1
ATOM 2186 C CA . LEU A 1 263 ? 3.199 15.595 11.437 1.00 84.50 263 LEU A CA 1
ATOM 2187 C C . LEU A 1 263 ? 2.927 17.117 11.406 1.00 84.50 263 LEU A C 1
ATOM 2189 O O . LEU A 1 263 ? 3.845 17.917 11.603 1.00 84.50 263 LEU A O 1
ATOM 2193 N N . GLY A 1 264 ? 1.683 17.534 11.145 1.00 79.19 264 GLY A N 1
ATOM 2194 C CA . GLY A 1 264 ? 1.239 18.930 11.058 1.00 79.19 264 GLY A CA 1
ATOM 2195 C C . GLY A 1 264 ? 0.890 19.388 9.636 1.00 79.19 264 GLY A C 1
ATOM 2196 O O . GLY A 1 264 ? 0.426 20.515 9.432 1.00 79.19 264 GLY A O 1
ATOM 2197 N N . GLY A 1 265 ? 1.076 18.513 8.641 1.00 78.62 265 GLY A N 1
ATOM 2198 C CA . GLY A 1 265 ? 0.687 18.742 7.253 1.00 78.62 265 GLY A CA 1
ATOM 2199 C C . GLY A 1 265 ? 1.194 20.074 6.690 1.00 78.62 265 GLY A C 1
ATOM 2200 O O . GLY A 1 265 ? 2.363 20.435 6.831 1.00 78.62 265 GLY A O 1
ATOM 2201 N N . SER A 1 266 ? 0.293 20.817 6.040 1.00 76.06 266 SER A N 1
ATOM 2202 C CA . SER A 1 266 ? 0.568 22.158 5.495 1.00 76.06 266 SER A CA 1
ATOM 2203 C C . SER A 1 266 ? 0.202 23.307 6.444 1.00 76.06 266 SER A C 1
ATOM 2205 O O . SER A 1 266 ? 0.313 24.460 6.043 1.00 76.06 266 SER A O 1
ATOM 2207 N N . ARG A 1 267 ? -0.221 23.020 7.684 1.00 74.88 267 ARG A N 1
ATOM 2208 C CA . ARG A 1 267 ? -0.621 24.039 8.675 1.00 74.88 267 ARG A CA 1
ATOM 2209 C C . ARG A 1 267 ? 0.558 24.562 9.510 1.00 74.88 267 ARG A C 1
ATOM 2211 O O . ARG A 1 267 ? 0.367 25.373 10.407 1.00 74.88 267 ARG A O 1
ATOM 2218 N N . CYS A 1 268 ? 1.774 24.090 9.239 1.00 78.81 268 CYS A N 1
ATOM 2219 C CA . CYS A 1 268 ? 2.991 24.494 9.940 1.00 78.81 268 CYS A CA 1
ATOM 2220 C C . CYS A 1 268 ? 3.828 25.504 9.140 1.00 78.81 268 CYS A C 1
ATOM 2222 O O . CYS A 1 268 ? 3.604 25.724 7.950 1.00 78.81 268 CYS A O 1
ATOM 2224 N N . SER A 1 269 ? 4.849 26.077 9.790 1.00 84.06 269 SER A N 1
ATOM 2225 C CA . SER A 1 269 ? 5.837 26.947 9.141 1.00 84.06 269 SER A CA 1
ATOM 2226 C C . SER A 1 269 ? 6.490 26.275 7.924 1.00 84.06 269 SER A C 1
ATOM 2228 O O . SER A 1 269 ? 6.594 25.046 7.860 1.00 84.06 269 SER A O 1
ATOM 2230 N N . LYS A 1 270 ? 6.978 27.079 6.965 1.00 81.38 270 LYS A N 1
ATOM 2231 C CA . LYS A 1 270 ? 7.592 26.586 5.714 1.00 81.38 270 LYS A CA 1
ATOM 2232 C C . LYS A 1 270 ? 8.656 25.506 5.974 1.00 81.38 270 LYS A C 1
ATOM 2234 O O . LYS A 1 270 ? 8.625 24.462 5.333 1.00 81.38 270 LYS A O 1
ATOM 2239 N N . ILE A 1 271 ? 9.525 25.702 6.970 1.00 84.62 271 ILE A N 1
ATOM 2240 C CA . ILE A 1 271 ? 10.574 24.737 7.350 1.00 84.62 271 ILE A CA 1
ATOM 2241 C C . ILE A 1 271 ? 9.972 23.409 7.832 1.00 84.62 271 ILE A C 1
ATOM 2243 O O . ILE A 1 271 ? 10.366 22.343 7.362 1.00 84.62 271 ILE A O 1
ATOM 2247 N N . LYS A 1 272 ? 8.973 23.456 8.724 1.00 84.00 272 LYS A N 1
ATOM 2248 C CA . LYS A 1 272 ? 8.289 22.249 9.216 1.00 84.00 272 LYS A CA 1
ATOM 2249 C C . LYS A 1 272 ? 7.573 21.516 8.080 1.00 84.00 272 LYS A C 1
ATOM 2251 O O . LYS A 1 272 ? 7.640 20.294 8.017 1.00 84.00 272 LYS A O 1
ATOM 2256 N N . LYS A 1 273 ? 6.968 22.246 7.136 1.00 83.56 273 LYS A N 1
ATOM 2257 C CA . LYS A 1 273 ? 6.346 21.664 5.939 1.00 83.56 273 LYS A CA 1
ATOM 2258 C C . LYS A 1 273 ? 7.361 20.894 5.087 1.00 83.56 273 LYS A C 1
ATOM 2260 O O . LYS A 1 273 ? 7.075 19.760 4.710 1.00 83.56 273 LYS A O 1
ATOM 2265 N N . TYR A 1 274 ? 8.531 21.475 4.812 1.00 83.12 274 TYR A N 1
ATOM 2266 C CA . TYR A 1 274 ? 9.585 20.802 4.043 1.00 83.12 274 TYR A CA 1
ATOM 2267 C C . TYR A 1 274 ? 10.137 19.577 4.768 1.00 83.12 274 TYR A C 1
ATOM 2269 O O . TYR A 1 274 ? 10.259 18.521 4.156 1.00 83.12 274 TYR A O 1
ATOM 2277 N N . ARG A 1 275 ? 10.380 19.680 6.080 1.00 86.25 275 ARG A N 1
ATOM 2278 C CA . ARG A 1 275 ? 10.791 18.537 6.904 1.00 86.25 275 ARG A CA 1
ATOM 2279 C C . ARG A 1 275 ? 9.764 17.404 6.850 1.00 86.25 275 ARG A C 1
ATOM 2281 O O . ARG A 1 275 ? 10.134 16.254 6.662 1.00 86.25 275 ARG A O 1
ATOM 2288 N N . ASN A 1 276 ? 8.476 17.718 6.978 1.00 87.88 276 ASN A N 1
ATOM 2289 C CA . ASN A 1 276 ? 7.412 16.715 6.947 1.00 87.88 276 ASN A CA 1
ATOM 2290 C C . ASN A 1 276 ? 7.298 16.047 5.568 1.00 87.88 276 ASN A C 1
ATOM 2292 O O . ASN A 1 276 ? 7.103 14.835 5.495 1.00 87.88 276 ASN A O 1
ATOM 2296 N N . LEU A 1 277 ? 7.452 16.811 4.479 1.00 84.50 277 LEU A N 1
ATOM 2297 C CA . LEU A 1 277 ? 7.524 16.254 3.124 1.00 84.50 277 LEU A CA 1
ATOM 2298 C C . LEU A 1 277 ? 8.735 15.330 2.973 1.00 84.50 277 LEU A C 1
ATOM 2300 O O . LEU A 1 277 ? 8.579 14.219 2.483 1.00 84.50 277 LEU A O 1
ATOM 2304 N N . MET A 1 278 ? 9.907 15.753 3.453 1.00 84.06 278 MET A N 1
ATOM 2305 C CA . MET A 1 278 ? 11.128 14.949 3.423 1.00 84.06 278 MET A CA 1
ATOM 2306 C C . MET A 1 278 ? 10.950 13.624 4.159 1.00 84.06 278 MET A C 1
ATOM 2308 O O . MET A 1 278 ? 11.218 12.576 3.587 1.00 84.06 278 MET A O 1
ATOM 2312 N N . ILE A 1 279 ? 10.429 13.656 5.388 1.00 86.69 279 ILE A N 1
ATOM 2313 C CA . ILE A 1 279 ? 10.142 12.443 6.163 1.00 86.69 279 ILE A CA 1
ATOM 2314 C C . ILE A 1 279 ? 9.179 11.538 5.388 1.00 86.69 279 ILE A C 1
ATOM 2316 O O . ILE A 1 279 ? 9.426 10.345 5.261 1.00 86.69 279 ILE A O 1
ATOM 2320 N N . THR A 1 280 ? 8.114 12.101 4.816 1.00 86.56 280 THR A N 1
ATOM 2321 C CA . THR A 1 280 ? 7.108 11.322 4.079 1.00 86.56 280 THR A CA 1
ATOM 2322 C C . THR A 1 280 ? 7.712 10.624 2.854 1.00 86.56 280 THR A C 1
ATOM 2324 O O . THR A 1 280 ? 7.478 9.434 2.657 1.00 86.56 280 THR A O 1
ATOM 2327 N N . PHE A 1 281 ? 8.525 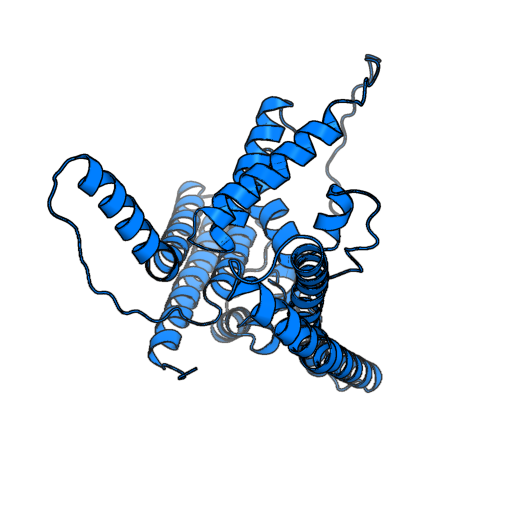11.325 2.057 1.00 83.19 281 PHE A N 1
ATOM 2328 C CA . PHE A 1 281 ? 9.181 10.743 0.880 1.00 83.19 281 PHE A CA 1
ATOM 2329 C C . PHE A 1 281 ? 10.307 9.769 1.237 1.00 83.19 281 PHE A C 1
ATOM 2331 O O . PHE A 1 281 ? 10.457 8.766 0.548 1.00 83.19 281 PHE A O 1
ATOM 2338 N N . LEU A 1 282 ? 11.064 10.006 2.313 1.00 83.12 282 LEU A N 1
ATOM 2339 C CA . LEU A 1 282 ? 12.085 9.066 2.788 1.00 83.12 282 LEU A CA 1
ATOM 2340 C C . LEU A 1 282 ? 11.455 7.759 3.271 1.00 83.12 282 LEU A C 1
ATOM 2342 O O . LEU A 1 282 ? 11.908 6.687 2.885 1.00 83.12 282 LEU A O 1
ATOM 2346 N N . VAL A 1 283 ? 10.376 7.838 4.056 1.00 85.62 283 VAL A N 1
ATOM 2347 C CA . VAL A 1 283 ? 9.637 6.646 4.498 1.00 85.62 283 VAL A CA 1
ATOM 2348 C C . VAL A 1 283 ? 8.997 5.934 3.301 1.00 85.62 283 VAL A C 1
ATOM 2350 O O . VAL A 1 283 ? 9.029 4.708 3.237 1.00 85.62 283 VAL A O 1
ATOM 2353 N N . SER A 1 284 ? 8.481 6.677 2.314 1.00 83.69 284 SER A N 1
ATOM 2354 C CA . SER A 1 284 ? 7.990 6.092 1.060 1.00 83.69 284 SER A CA 1
ATOM 2355 C C . SER A 1 284 ? 9.099 5.413 0.251 1.00 83.69 284 SER A C 1
ATOM 2357 O O . SER A 1 284 ? 8.861 4.352 -0.314 1.00 83.69 284 SER A O 1
ATOM 2359 N N . GLY A 1 285 ? 10.302 5.990 0.196 1.00 79.88 285 GLY A N 1
ATOM 2360 C CA . GLY A 1 285 ? 11.464 5.397 -0.470 1.00 79.88 285 GLY A CA 1
ATOM 2361 C C . GLY A 1 285 ? 11.914 4.110 0.217 1.00 79.88 285 GLY A C 1
ATOM 2362 O O . GLY A 1 285 ? 12.026 3.079 -0.439 1.00 79.88 285 GLY A O 1
ATOM 2363 N N . LEU A 1 286 ? 12.056 4.138 1.548 1.00 79.12 286 LEU A N 1
ATOM 2364 C CA . LEU A 1 286 ? 12.336 2.946 2.357 1.00 79.12 286 LEU A CA 1
ATOM 2365 C C . LEU A 1 286 ? 11.289 1.853 2.123 1.00 79.12 286 LEU A C 1
ATOM 2367 O O . LEU A 1 286 ? 11.634 0.685 1.981 1.00 79.12 286 LEU A O 1
ATOM 2371 N N . TRP A 1 287 ? 10.015 2.234 1.994 1.00 83.38 287 TRP A N 1
ATOM 2372 C CA . TRP A 1 287 ? 8.957 1.289 1.658 1.00 83.38 287 TRP A CA 1
ATOM 2373 C C . TRP A 1 287 ? 9.126 0.636 0.281 1.00 83.38 287 TRP A C 1
ATOM 2375 O O . TRP A 1 287 ? 8.735 -0.515 0.128 1.00 83.38 287 TRP A O 1
ATOM 2385 N N . HIS A 1 288 ? 9.704 1.292 -0.722 1.00 75.44 288 HIS A N 1
ATOM 2386 C CA . HIS A 1 288 ? 9.902 0.659 -2.030 1.00 75.44 288 HIS A CA 1
ATOM 2387 C C . HIS A 1 288 ? 11.063 -0.339 -2.049 1.00 75.44 288 HIS A C 1
ATOM 2389 O O . HIS A 1 288 ? 10.981 -1.336 -2.763 1.00 75.44 288 HIS A O 1
ATOM 2395 N N . GLY A 1 289 ? 12.096 -0.141 -1.232 1.00 64.31 289 GLY A N 1
ATOM 2396 C CA . GLY A 1 289 ? 13.174 -1.114 -1.130 1.00 64.31 289 GLY A CA 1
ATOM 2397 C C . GLY A 1 289 ? 14.220 -0.758 -0.088 1.00 64.31 289 GLY A C 1
ATOM 2398 O O . GLY A 1 289 ? 14.531 0.409 0.149 1.00 64.31 289 GLY A O 1
ATOM 2399 N N . ALA A 1 290 ? 14.803 -1.801 0.496 1.00 57.69 290 ALA A N 1
ATOM 2400 C CA . ALA A 1 290 ? 15.909 -1.720 1.438 1.00 57.69 290 ALA A CA 1
ATOM 2401 C C . ALA A 1 290 ? 17.248 -1.577 0.687 1.00 57.69 290 ALA A C 1
ATOM 2403 O O . ALA A 1 290 ? 18.155 -2.387 0.824 1.00 57.69 290 ALA A O 1
ATOM 2404 N N . ASN A 1 291 ? 17.342 -0.580 -0.195 1.00 59.44 291 ASN A N 1
ATOM 2405 C CA . ASN A 1 291 ? 18.574 -0.245 -0.903 1.00 59.44 291 ASN A CA 1
ATOM 2406 C C . ASN A 1 291 ? 18.766 1.273 -0.868 1.00 59.44 291 ASN A C 1
ATOM 2408 O O . ASN A 1 291 ? 17.811 2.044 -1.002 1.00 59.44 291 ASN A O 1
ATOM 2412 N N . TRP A 1 292 ? 20.015 1.708 -0.707 1.00 55.06 292 TRP A N 1
ATOM 2413 C CA . TRP A 1 292 ? 20.404 3.115 -0.705 1.00 55.06 292 TRP A CA 1
ATOM 2414 C C . TRP A 1 292 ? 19.935 3.863 -1.958 1.00 55.06 292 TRP A C 1
ATOM 2416 O O . TRP A 1 292 ? 19.639 5.051 -1.871 1.00 55.06 292 TRP A O 1
ATOM 2426 N N . THR A 1 293 ? 19.769 3.185 -3.097 1.00 60.09 293 THR A N 1
ATOM 2427 C CA . THR A 1 293 ? 19.184 3.775 -4.313 1.00 60.09 293 THR A CA 1
ATOM 2428 C C . THR A 1 293 ? 17.762 4.303 -4.097 1.00 60.09 293 THR A C 1
ATOM 2430 O O . THR A 1 293 ? 17.445 5.400 -4.560 1.00 60.09 293 THR A O 1
ATOM 2433 N N . TYR A 1 294 ? 16.924 3.599 -3.332 1.00 55.38 294 TYR A N 1
ATOM 2434 C CA . TYR A 1 294 ? 15.563 4.038 -3.005 1.00 55.38 294 TYR A CA 1
ATOM 2435 C C . TYR A 1 294 ? 15.544 5.157 -1.959 1.00 55.38 294 TYR A C 1
ATOM 2437 O O . TYR A 1 294 ? 14.735 6.084 -2.057 1.00 55.38 294 TYR A O 1
ATOM 2445 N N . VAL A 1 295 ? 16.477 5.126 -1.001 1.00 58.59 295 VAL A N 1
ATOM 2446 C CA . VAL A 1 295 ? 16.659 6.202 -0.009 1.00 58.59 295 VAL A CA 1
ATOM 2447 C C . VAL A 1 295 ? 17.096 7.499 -0.700 1.00 58.59 295 VAL A C 1
ATOM 2449 O O . VAL A 1 295 ? 16.514 8.563 -0.475 1.00 58.59 295 VAL A O 1
ATOM 2452 N N . VAL A 1 296 ? 18.069 7.407 -1.609 1.00 57.97 296 VAL A N 1
ATOM 2453 C CA . VAL A 1 296 ? 18.570 8.539 -2.400 1.00 57.97 296 VAL A CA 1
ATOM 2454 C C . VAL A 1 296 ? 17.524 9.018 -3.413 1.00 57.97 296 VAL A C 1
ATOM 2456 O O . VAL A 1 296 ? 17.372 10.224 -3.594 1.00 57.97 296 VAL A O 1
ATOM 2459 N N . GLY A 1 297 ? 16.749 8.124 -4.036 1.00 54.09 297 GLY A N 1
ATOM 2460 C CA . GLY A 1 297 ? 15.649 8.487 -4.941 1.00 54.09 297 GLY A CA 1
ATOM 2461 C C . GLY A 1 297 ? 14.537 9.289 -4.251 1.00 54.09 297 GLY A C 1
ATOM 2462 O O . GLY A 1 297 ? 14.073 10.305 -4.784 1.00 54.09 297 GLY A O 1
ATOM 2463 N N . GLY A 1 298 ? 14.174 8.903 -3.022 1.00 49.53 298 GLY A N 1
ATOM 2464 C CA . GLY A 1 298 ? 13.257 9.672 -2.174 1.00 49.53 298 GLY A CA 1
ATOM 2465 C C . GLY A 1 298 ? 13.797 11.067 -1.834 1.00 49.53 298 GLY A C 1
ATOM 2466 O O . GLY A 1 298 ? 13.054 12.049 -1.878 1.00 49.53 298 GLY A O 1
ATOM 2467 N N . ALA A 1 299 ? 15.105 11.181 -1.578 1.00 56.59 299 ALA A N 1
ATOM 2468 C CA . ALA A 1 299 ? 15.767 12.462 -1.332 1.00 56.59 299 ALA A CA 1
ATOM 2469 C C . ALA A 1 299 ? 15.870 13.350 -2.594 1.00 56.59 299 ALA A C 1
ATOM 2471 O O . ALA A 1 299 ? 15.652 14.559 -2.506 1.00 56.59 299 ALA A O 1
ATOM 2472 N N . ARG A 1 300 ? 16.140 12.775 -3.778 1.00 56.31 300 ARG A N 1
ATOM 2473 C CA . ARG A 1 300 ? 16.247 13.512 -5.059 1.00 56.31 300 ARG A CA 1
ATOM 2474 C C . ARG A 1 300 ? 14.910 14.064 -5.551 1.00 56.31 300 ARG A C 1
ATOM 2476 O O . ARG A 1 300 ? 14.844 15.208 -5.988 1.00 56.31 300 ARG A O 1
ATOM 2483 N N . THR A 1 301 ? 13.821 13.311 -5.392 1.00 57.97 301 THR A N 1
ATOM 2484 C CA . THR A 1 301 ? 12.473 13.808 -5.733 1.00 57.97 301 THR A CA 1
ATOM 2485 C C . THR A 1 301 ? 12.172 15.124 -4.997 1.00 57.97 301 THR A C 1
ATOM 2487 O O . THR A 1 301 ? 11.552 16.038 -5.540 1.00 57.97 301 THR A O 1
ATOM 2490 N N . LEU A 1 302 ? 12.677 15.274 -3.767 1.00 50.41 302 LEU A N 1
ATOM 2491 C CA . LEU A 1 302 ? 12.529 16.493 -2.977 1.00 50.41 302 LEU A CA 1
ATOM 2492 C C . LEU A 1 302 ? 13.405 17.660 -3.470 1.00 50.41 302 LEU A C 1
ATOM 2494 O O . LEU A 1 302 ? 12.959 18.808 -3.384 1.00 50.41 302 LEU A O 1
ATOM 2498 N N . SER A 1 303 ? 14.618 17.416 -3.986 1.00 52.28 303 SER A N 1
ATOM 2499 C CA . SER A 1 303 ? 15.455 18.496 -4.536 1.00 52.28 303 SER A CA 1
ATOM 2500 C C . SER A 1 303 ? 14.803 19.163 -5.749 1.00 52.28 303 SER A C 1
ATOM 2502 O O . SER A 1 303 ? 14.870 20.388 -5.879 1.00 52.28 303 SER A O 1
ATOM 2504 N N . ASP A 1 304 ? 14.063 18.398 -6.552 1.00 52.41 304 ASP A N 1
ATOM 2505 C CA . ASP A 1 304 ? 13.308 18.928 -7.693 1.00 52.41 304 ASP A CA 1
ATOM 2506 C C . ASP A 1 304 ? 12.049 19.688 -7.250 1.00 52.41 304 ASP A C 1
ATOM 2508 O O . ASP A 1 304 ? 11.725 20.750 -7.790 1.00 52.41 304 ASP A O 1
ATOM 2512 N N . PHE A 1 305 ? 11.388 19.233 -6.178 1.00 50.25 305 PHE A N 1
ATOM 2513 C CA . PHE A 1 305 ? 10.332 20.011 -5.519 1.00 50.25 305 PHE A CA 1
ATOM 2514 C C . PHE A 1 305 ? 10.860 21.334 -4.941 1.00 50.25 305 PHE A C 1
ATOM 2516 O O . PHE A 1 305 ? 10.173 22.352 -5.027 1.00 50.25 305 PHE A O 1
ATOM 2523 N N . ARG A 1 306 ? 12.079 21.365 -4.385 1.00 48.12 306 ARG A N 1
ATOM 2524 C CA . ARG A 1 306 ? 12.706 22.600 -3.880 1.00 48.12 306 ARG A CA 1
ATOM 2525 C C . ARG A 1 306 ? 12.994 23.595 -5.009 1.00 48.12 306 ARG A C 1
ATOM 2527 O O . ARG A 1 306 ? 12.784 24.789 -4.812 1.00 48.12 306 ARG A O 1
ATOM 2534 N N . ARG A 1 307 ? 13.424 23.113 -6.181 1.00 45.09 307 ARG A N 1
ATOM 2535 C CA . ARG A 1 307 ? 13.682 23.938 -7.374 1.00 45.09 307 ARG A CA 1
ATOM 2536 C C . ARG A 1 307 ? 12.404 24.570 -7.936 1.00 45.09 307 ARG A C 1
ATOM 2538 O O . ARG A 1 307 ? 12.391 25.769 -8.186 1.00 45.09 307 ARG A O 1
ATOM 2545 N N . ASN A 1 308 ? 11.311 23.810 -8.023 1.00 38.94 308 ASN A N 1
ATOM 2546 C CA . ASN A 1 308 ? 10.035 24.306 -8.562 1.00 38.94 308 ASN A CA 1
ATOM 2547 C C . ASN A 1 308 ? 9.242 25.219 -7.604 1.00 38.94 308 ASN A C 1
ATOM 2549 O O . ASN A 1 308 ? 8.405 25.996 -8.051 1.00 38.94 308 ASN A O 1
ATOM 2553 N N . PHE A 1 309 ? 9.501 25.171 -6.292 1.00 43.53 309 PHE A N 1
ATOM 2554 C CA . PHE A 1 309 ? 8.892 26.083 -5.306 1.00 43.53 309 PHE A CA 1
ATOM 2555 C C . PHE A 1 309 ? 9.756 27.321 -4.989 1.00 43.53 309 PHE A C 1
ATOM 2557 O O . PHE A 1 309 ? 9.366 28.144 -4.157 1.00 43.53 309 PHE A O 1
ATOM 2564 N N . GLY A 1 310 ? 10.913 27.472 -5.646 1.00 34.41 310 GLY A N 1
ATOM 2565 C CA . GLY A 1 310 ? 11.848 28.584 -5.453 1.00 34.41 310 GLY A CA 1
ATOM 2566 C C . GLY A 1 310 ? 11.501 29.882 -6.194 1.00 34.41 310 GLY A C 1
ATOM 2567 O O . GLY A 1 310 ? 12.153 30.893 -5.950 1.00 34.41 310 GLY A O 1
ATOM 2568 N N . THR A 1 311 ? 10.489 29.898 -7.069 1.00 35.06 311 THR A N 1
ATOM 2569 C CA . THR A 1 311 ? 10.211 31.042 -7.964 1.00 35.06 311 THR A CA 1
ATOM 2570 C C . THR A 1 311 ? 8.754 31.510 -7.980 1.00 35.06 311 THR A C 1
ATOM 2572 O O . THR A 1 311 ? 8.297 32.074 -8.966 1.00 35.06 311 THR A O 1
ATOM 2575 N N . SER A 1 312 ? 8.014 31.392 -6.874 1.00 30.75 312 SER A N 1
ATOM 2576 C CA . SER A 1 312 ? 6.814 32.224 -6.688 1.00 30.75 312 SER A CA 1
ATOM 2577 C C . SER A 1 312 ? 7.084 33.292 -5.628 1.00 30.75 312 SER A C 1
ATOM 2579 O O . SER A 1 312 ? 6.848 33.074 -4.435 1.00 30.75 312 SER A O 1
ATOM 2581 N N . LYS A 1 313 ? 7.579 34.462 -6.062 1.00 31.89 313 LYS A N 1
ATOM 2582 C CA . LYS A 1 313 ? 7.421 35.722 -5.319 1.00 31.89 313 LYS A CA 1
ATOM 2583 C C . LYS A 1 313 ? 5.917 35.973 -5.177 1.00 31.89 313 LYS A C 1
ATOM 2585 O O . LYS A 1 313 ? 5.299 36.586 -6.040 1.00 31.89 313 LYS A O 1
ATOM 2590 N N . ILE A 1 314 ? 5.313 35.465 -4.109 1.00 33.31 314 ILE A N 1
ATOM 2591 C CA . ILE A 1 314 ? 3.977 35.887 -3.700 1.00 33.31 314 ILE A CA 1
ATOM 2592 C C . ILE A 1 314 ? 4.201 37.160 -2.893 1.00 33.31 314 ILE A C 1
ATOM 2594 O O . ILE A 1 314 ? 4.761 37.104 -1.800 1.00 33.31 314 ILE A O 1
ATOM 2598 N N . LYS A 1 315 ? 3.844 38.298 -3.501 1.00 26.55 315 LYS A N 1
ATOM 2599 C CA . LYS A 1 315 ? 3.741 39.597 -2.833 1.00 26.55 315 LYS A CA 1
ATOM 2600 C C . LYS A 1 315 ? 2.951 39.408 -1.540 1.00 26.55 315 LYS A C 1
ATOM 2602 O O . LYS A 1 315 ? 1.815 38.935 -1.578 1.00 26.55 315 LYS A O 1
ATOM 2607 N N . ASP A 1 316 ? 3.568 39.773 -0.424 1.00 31.05 316 ASP A N 1
ATOM 2608 C CA . ASP A 1 316 ? 2.883 39.944 0.847 1.00 31.05 316 ASP A CA 1
ATOM 2609 C C . ASP A 1 316 ? 1.764 40.968 0.652 1.00 31.05 316 ASP A C 1
ATOM 2611 O O . ASP A 1 316 ? 2.030 42.154 0.466 1.00 31.05 316 ASP A O 1
ATOM 2615 N N . ASN A 1 317 ? 0.513 40.515 0.706 1.00 25.47 317 ASN A N 1
ATOM 2616 C CA . ASN A 1 317 ? -0.590 41.387 1.066 1.00 25.47 317 ASN A CA 1
ATOM 2617 C C . ASN A 1 317 ? -1.148 40.892 2.396 1.00 25.47 317 ASN A C 1
ATOM 2619 O O . ASN A 1 317 ? -1.733 39.814 2.508 1.00 25.47 317 ASN A O 1
ATOM 2623 N N . LYS A 1 318 ? -0.853 41.682 3.428 1.00 30.84 318 LYS A N 1
ATOM 2624 C CA . LYS A 1 318 ? -1.358 41.540 4.788 1.00 30.84 318 LYS A CA 1
ATOM 2625 C C . LYS A 1 318 ? -2.883 41.668 4.782 1.00 30.84 318 LYS A C 1
ATOM 2627 O O . LYS A 1 318 ? -3.424 42.535 4.109 1.00 30.84 318 LYS A O 1
ATOM 2632 N N . GLY A 1 319 ? -3.535 40.884 5.638 1.00 28.42 319 GLY A N 1
ATOM 2633 C CA . GLY A 1 319 ? -4.868 41.199 6.150 1.00 28.42 319 GLY A CA 1
ATOM 2634 C C . GLY A 1 319 ? -6.005 40.368 5.567 1.00 28.42 319 GLY A C 1
ATOM 2635 O O . GLY A 1 319 ? -6.612 40.728 4.569 1.00 28.42 319 GLY A O 1
ATOM 2636 N N . SER A 1 320 ? -6.354 39.282 6.253 1.00 25.25 320 SER A N 1
ATOM 2637 C CA . SER A 1 320 ? -7.745 38.987 6.630 1.00 25.25 320 SER A CA 1
ATOM 2638 C C . SER A 1 320 ? -7.785 37.688 7.428 1.00 25.25 320 SER A C 1
ATOM 2640 O O . SER A 1 320 ? -7.274 36.644 7.025 1.00 25.25 320 SER A O 1
ATOM 2642 N N . SER A 1 321 ? -8.363 37.769 8.622 1.00 30.00 321 SER A N 1
ATOM 2643 C CA . SER A 1 321 ? -8.657 36.610 9.448 1.00 30.00 321 SER A CA 1
ATOM 2644 C C . SER A 1 321 ? -9.647 35.702 8.720 1.00 30.00 321 SER A C 1
ATOM 2646 O O . SER A 1 321 ? -10.716 36.163 8.328 1.00 30.00 321 SER A O 1
ATOM 2648 N N . CYS A 1 322 ? -9.354 34.410 8.616 1.00 23.98 322 CYS A N 1
ATOM 2649 C CA . CYS A 1 322 ? -10.363 33.409 8.283 1.00 23.98 322 CYS A CA 1
ATOM 2650 C C . CYS A 1 322 ? -10.404 32.347 9.380 1.00 23.98 322 CYS A C 1
ATOM 2652 O O . CYS A 1 322 ? -9.711 31.332 9.351 1.00 23.98 322 CYS A O 1
ATOM 2654 N N . ARG A 1 323 ? -11.262 32.625 10.367 1.00 23.22 323 ARG A N 1
ATOM 2655 C CA . ARG A 1 323 ? -12.015 31.609 11.104 1.00 23.22 323 ARG A CA 1
ATOM 2656 C C . ARG A 1 323 ? -12.806 30.807 10.066 1.00 23.22 323 ARG A C 1
ATOM 2658 O O . ARG A 1 323 ? -13.643 31.383 9.383 1.00 23.22 323 ARG A O 1
ATOM 2665 N N . CYS A 1 324 ? -12.592 29.499 9.971 1.00 24.70 324 CYS A N 1
ATOM 2666 C CA . CYS A 1 324 ? -13.580 28.620 9.352 1.00 24.70 324 CYS A CA 1
ATOM 2667 C C . CYS A 1 324 ? -13.728 27.338 10.164 1.00 24.70 324 CYS A C 1
ATOM 2669 O O . CYS A 1 324 ? -12.778 26.586 10.382 1.00 24.70 324 CYS A O 1
ATOM 2671 N N . LYS A 1 325 ? -14.955 27.208 10.667 1.00 22.30 325 LYS A N 1
ATOM 2672 C CA . LYS A 1 325 ? -15.523 26.125 11.454 1.00 22.30 325 LYS A CA 1
ATOM 2673 C C . LYS A 1 325 ? -15.508 24.814 10.662 1.00 22.30 325 LYS A C 1
ATOM 2675 O O . LYS A 1 325 ? -15.527 24.812 9.436 1.00 22.30 325 LYS A O 1
ATOM 2680 N N . TYR A 1 326 ? -15.499 23.725 11.422 1.00 24.95 326 TYR A N 1
ATOM 2681 C CA . TYR A 1 326 ? -15.960 22.389 11.060 1.00 24.95 326 TYR A CA 1
ATOM 2682 C C . TYR A 1 326 ? -17.019 22.379 9.954 1.00 24.95 326 TYR A C 1
ATOM 2684 O O . TYR A 1 326 ? -18.046 23.035 10.100 1.00 24.95 326 TYR A O 1
ATOM 2692 N N . ILE A 1 327 ? -16.802 21.564 8.922 1.00 23.38 327 ILE A N 1
ATOM 2693 C CA . ILE A 1 327 ? -17.882 21.005 8.107 1.00 23.38 327 ILE A CA 1
ATOM 2694 C C . ILE A 1 327 ? -17.568 19.518 7.930 1.00 23.38 327 ILE A C 1
ATOM 2696 O O . ILE A 1 327 ? -16.758 19.124 7.093 1.00 23.38 327 ILE A O 1
ATOM 2700 N N . CYS A 1 328 ? -18.163 18.724 8.821 1.00 22.42 328 CYS A N 1
ATOM 2701 C CA . CYS A 1 328 ? -18.663 17.399 8.495 1.00 22.42 328 CYS A CA 1
ATOM 2702 C C . CYS A 1 328 ? -20.049 17.604 7.880 1.00 22.42 328 CYS A C 1
ATOM 2704 O O . CYS A 1 328 ? -20.900 18.191 8.545 1.00 22.42 328 CYS A O 1
ATOM 2706 N N . THR A 1 329 ? -20.247 17.104 6.668 1.00 27.05 329 THR A N 1
ATOM 2707 C CA . THR A 1 329 ? -21.515 16.594 6.125 1.00 27.05 329 THR A CA 1
ATOM 2708 C C . THR A 1 329 ? -21.158 15.627 5.020 1.00 27.05 329 THR A C 1
ATOM 2710 O O . THR A 1 329 ? -20.305 16.022 4.188 1.00 27.05 329 THR A O 1
#

Foldseek 3Di:
DDPDVVCVVVLVVLLVLLLVLLVQLLVCLVVVNPPSNCVSLVSSLVVLVVSCCVQAQVVLVLVVVQVVVVVVVHDRDDDDDPRPRDAQSLQLSLLSNLSSVCSSPDNPDDRDPDSVLSSCSSPVPLPRRQAFSFHCVAFSVQVVDDADDDPVLLVQLVVLLVQLCCLAVVQQVVLVVLLCVCVVCVVVDDDPSVVSSVVSVVSNVCSNNQSSHSNSQSVCSNVVGHGDRQADPLVPDPDPVSSLCGHRPSVSVSLCPPQQVVLVHPVDDPVSNLVSQLVSLQVVLVSVHSDVVSNVVSVVSSVVVVVVVVPDPPPDDDDDDDDDDDDDD

pLDDT: mean 82.26, std 18.45, range [22.3, 98.06]

Solvent-accessible surface area (backbone atoms only — not comparable to full-atom values): 18092 Å² total; per-residue (Å²): 137,79,89,56,76,72,52,53,57,53,53,49,50,50,45,52,45,36,49,53,26,35,51,46,23,54,53,18,58,78,70,68,36,66,64,56,28,50,47,31,45,48,52,38,49,50,52,51,50,48,53,49,35,61,62,61,36,40,68,46,49,45,52,53,49,35,57,57,30,62,77,66,80,45,87,73,74,80,81,87,73,91,62,82,66,60,84,21,54,74,44,37,48,50,31,46,47,46,38,35,51,46,46,67,71,35,88,84,51,84,71,80,83,51,66,70,59,54,44,45,64,58,59,37,68,56,33,33,63,69,23,48,52,59,49,51,83,63,53,58,59,56,75,76,54,85,69,74,94,46,71,67,49,31,51,55,10,51,53,35,25,53,50,11,48,44,29,26,63,62,47,13,55,52,30,42,53,56,24,49,61,46,70,76,36,62,91,82,52,67,72,65,61,52,53,52,28,51,55,34,42,56,51,17,56,47,26,35,53,46,10,48,27,32,30,18,39,10,54,29,27,50,72,60,41,82,66,69,71,34,67,55,71,34,90,77,44,94,41,75,74,49,23,53,65,15,40,54,26,30,56,46,50,44,43,41,64,74,47,24,43,77,74,44,36,85,83,46,57,73,68,56,30,53,52,38,50,50,53,43,34,35,54,52,14,46,69,74,34,70,42,71,68,32,41,49,48,26,53,50,59,48,55,54,53,52,60,73,66,70,75,71,88,72,78,88,76,84,86,77,92,77,89,78,77,89,80,88,128

Sequence (329 aa):
MSWNPKYIFLILTTIIITYFSGIGISKAHKKGSIIEKKFFATVSIALNLMILFFFKYFDFAIDSINRSLQMGDFKLLNPTFDVLLPVGISFYTFQALSYTMDVYRDENFKVERHFGRYALFVTFFPQLVAGPIERSKNLLSQFYEEHYFDYQRVKNGLLLMIWGLFQKIVIADRAAIVVNTVYNNLTAYTGFEVIVATMFFAVQVYCDFCGYSDIAIGASRVMGFNLMTNFRQPYFSQSIKEFWRRWHISLSTWFRDYVYIPLGGSRCSKIKKYRNLMITFLVSGLWHGANWTYVVGGARTLSDFRRNFGTSKIKDNKGSSCRCKYICT